Protein 1R8S (pdb70)

Secondary structure (DSSP, 8-state):
-EEEEE-STTSSHHHHHHHHHHH-SS-----SS--EEEEE-SS-EEEEEE----GGGHHHHHHHTTT-SEEEEEEETT-GGGHHHHHHHHHHHHT-GGGTT-EEEEEEE-TTSTT---HHHHHHHTTGGG-SS--EEEEE-BTTTTBTHHHHHHHHHHH-/-HHHHHHHHHHHH-HHHHHHHHHHTTSS-SSHHHHHHHHHH-TT--HHHHHHHHT--SHHHHHHHHHHHHT---TT--HHHHHHHHHHSSPPPSSHHHHHHHHHHHHHHHHHHSTTSSS-HHHHHHHHHHHHHHHHHHH-TT--SPPPHHHHHHHTTTTBTTB---HHHHHHHHHHHHHSPPP----

Foldseek 3Di:
DEEEEDEAPPLCPVLLLVVQQVVDPDHDDDDPDWRWDWRDDDPDIYIYTHDDDDDVCVVVCLVVQFQPAAYEYGGAQQCPVCLLVRLVVVVVVCPRPRCVNYAYEYEHEPPVDPRGHDPVRSCVSSVVVVDDRHHYDYFYYYSNVNPRSVVSVVVVVVVD/DVQLLVLQVLLQVPNVRSVVSCCVVVNFPLALLRVLVCLQVQVSHAQASSQVQCQDPDPSSLSNLLNNLVPDQQAPHALVRSVLVVCQSHPHDDDLSSLLSNLLSNLVSNCVRPPPPAPDSQLSSVVSSLLVVQLCQQPVVVRPDHDDLVRSQVVQALSRVGGHDDSVSSVVSNVVCNVPPRDRHDD

Radius of gyration: 21.04 Å; Cα contacts (8 Å, |Δi|>4): 598; chains: 2; bounding box: 40×55×68 Å

B-factor: mean 16.8, std 9.02, range [6.49, 67.98]

Sequence (347 aa):
MRILMVGLDAAGKTTILYKLKLGEIVTTIPTIGFNVETVEYKNISFTVWDVGGQDKIRPLWRHYFQNTQGLIFVVDSNDRERVNEAREELMRMLAEDELRDAVLLVFANKQDLPNAMNAAEITDKLGLHSLRHRNWYIQATCATSGDGLYEGLDWLSNQLNRKMAMGRKKFNMDPKKGIQFLVENELLQNTPEEIARFLYKGEGLNKTAIGDYLGEREELNLAVLHAFVDLHEFTDLNLVQALRQFLWSFRLPGKAQKIDRMMEAFAQRYCLCNPGVFQSTDTCYVLSYSVIMLNTDLHNPNVRDKMGLERFVAMNRGINEGGDLPEELLRNLYDSIRNEPFKIPED

InterPro domains:
  IPR005225 Small GTP-binding domain [TIGR00231] (16-141)
  IPR006689 Small GTPase superfamily, ARF/SAR type [PF00025] (6-176)
  IPR006689 Small GTPase superfamily, ARF/SAR type [PR00328] (19-42)
  IPR006689 Small GTPase superfamily, ARF/SAR type [PR00328] (47-71)
  IPR006689 Small GTPase superfamily, ARF/SAR type [PR00328] (74-99)
  IPR006689 Small GTPase superfamily, ARF/SAR type [PR00328] (119-140)
  IPR006689 Small GTPase superfamily, ARF/SAR type [SM00178] (1-177)
  IPR024156 Small GTPase superfamily, ARF type [PTHR11711] (1-176)
  IPR027417 P-loop containing nucleoside triphosphate hydrolase [G3DSA:3.40.50.300] (6-181)
  IPR027417 P-loop containing nucleoside triphosphate hydrolase [SSF52540] (14-180)
  IPR045872 ADP-ribosylation factor 1-5 [cd04150] (18-176)

Solvent-accessible surface area: 16450 Å² total; per-residue (Å²): 71,79,0,0,1,14,18,28,52,67,2,12,26,41,47,1,3,125,50,3,82,110,47,38,171,99,125,24,137,82,32,2,8,5,42,2,22,13,2,100,80,207,146,34,11,0,11,0,1,5,1,6,54,77,87,101,1,26,34,0,3,62,25,11,0,78,116,9,86,0,0,2,2,0,5,23,0,53,35,98,164,54,6,92,82,1,78,95,54,0,50,90,7,24,85,33,110,20,0,176,116,3,19,0,0,0,2,0,4,52,59,89,65,138,91,21,0,81,39,76,66,0,12,101,81,0,18,0,147,79,34,206,170,34,68,63,86,31,24,40,3,17,3,98,71,17,100,8,2,93,103,0,0,78,33,0,29,110,62,62,152,214,83,37,51,81,0,55,146,60,0,45,156,45,23,144,83,0,10,85,27,0,41,124,50,163,62,18,119,91,40,36,105,51,0,0,102,26,1,92,139,19,114,56,5,65,30,67,7,2,0,62,8,0,1,75,124,114,155,66,14,54,38,0,2,84,14,0,3,88,70,4,102,0,62,131,48,74,3,1,88,0,0,50,64,0,5,92,20,0,62,9,14,20,85,1,30,38,0,6,45,0,0,58,1,0,0,80,46,4,23,132,14,15,112,77,83,18,122,29,47,46,1,0,3,6,0,0,1,0,0,0,0,0,0,0,0,14,47,14,80,17,11,133,114,86,2,34,52,157,83,0,28,43,4,1,98,31,15,32,103,69,32,97,16,82,101,109,40,4,97,83,4,4,74,40,0,146,130,72,56,8,130,59,11,125,104

CATH classification: 3.40.50.300

Nearest PDB structures (foldseek):
  1o3y-assembly1_A  TM=8.761E-01  e=1.072E-28  Mus musculus
  9c59-assembly1_C  TM=8.748E-01  e=1.299E-28  Homo sapiens
  5a1u-assembly1_A  TM=8.713E-01  e=6.505E-27  Saccharomyces cerevisiae
  3vhx-assembly1_C  TM=8.738E-01  e=5.441E-25  Mus musculus
  1upt-assembly1_A  TM=8.611E-01  e=1.354E-22  Homo sapiens

GO terms:
  GO:0005794 Golgi apparatus (C, IDA)
  GO:0005829 cytosol (C, IDA)
  GO:0005886 plasma membrane (C, IDA)
  GO:0005515 protein binding (F, IPI)
  GO:0000139 Golgi membrane (C, EXP)

Organism: Bos taurus (NCBI:txid9913)

Structure (mmCIF, N/CA/C/O backbone):
data_1R8S
#
_entry.id   1R8S
#
_cell.length_a   104.018
_cell.length_b   104.018
_cell.length_c   69.277
_cell.angle_alpha   90.00
_cell.angle_beta   90.00
_cell.angle_gamma   120.00
#
_symmetry.space_group_name_H-M   'P 32 2 1'
#
loop_
_entity.id
_entity.type
_entity.pdbx_description
1 polymer 'ADP-ribosylation factor 1'
2 polymer Arno
3 non-polymer "GUANOSINE-5'-DIPHOSPHATE"
4 non-polymer BETA-MERCAPTOETHANOL
5 non-polymer 'FORMIC ACID'
6 non-polymer 'SULFATE ION'
7 non-polymer 'SULFITE ION'
8 water water
#
loop_
_atom_site.group_PDB
_atom_site.id
_atom_site.type_symbol
_atom_site.label_atom_id
_atom_site.label_alt_id
_atom_site.label_comp_id
_atom_site.label_asym_id
_atom_site.label_entity_id
_atom_site.label_seq_id
_atom_site.pdbx_PDB_ins_code
_atom_site.Cartn_x
_atom_site.Cartn_y
_atom_site.Cartn_z
_atom_site.occupancy
_atom_site.B_iso_or_equiv
_atom_site.auth_seq_id
_atom_site.auth_comp_id
_atom_site.auth_asym_id
_atom_site.auth_atom_id
_atom_site.pdbx_PDB_model_num
ATOM 1 N N . MET A 1 1 ? 20.562 24.661 -25.093 1.00 19.11 18 MET A N 1
ATOM 2 C CA . MET A 1 1 ? 21.911 24.232 -25.564 1.00 19.48 18 MET A CA 1
ATOM 3 C C . MET A 1 1 ? 22.885 24.526 -24.454 1.00 18.52 18 MET A C 1
ATOM 4 O O . MET A 1 1 ? 22.725 25.502 -23.736 1.00 16.98 18 MET A O 1
ATOM 9 N N . ARG A 1 2 ? 23.907 23.702 -24.320 1.00 17.57 19 ARG A N 1
ATOM 10 C CA . ARG A 1 2 ? 24.891 23.932 -23.260 1.00 17.03 19 ARG A CA 1
ATOM 11 C C . ARG A 1 2 ? 25.860 25.032 -23.686 1.00 15.59 19 ARG A C 1
ATOM 12 O O . ARG A 1 2 ? 26.278 25.121 -24.836 1.00 15.35 19 ARG A O 1
ATOM 20 N N . ILE A 1 3 ? 26.236 25.870 -22.725 1.00 13.31 20 ILE A N 1
ATOM 21 C CA . ILE A 1 3 ? 27.098 27.020 -22.975 1.00 12.57 20 ILE A CA 1
ATOM 22 C C . ILE A 1 3 ? 28.114 27.081 -21.833 1.00 11.35 20 ILE A C 1
ATOM 23 O O . ILE A 1 3 ? 27.752 27.117 -20.672 1.00 11.38 20 ILE A O 1
ATOM 28 N N . LEU A 1 4 ? 29.384 27.136 -22.170 1.00 10.53 21 LEU A N 1
ATOM 29 C CA . LEU A 1 4 ? 30.441 27.285 -21.187 1.00 10.43 21 LEU A CA 1
ATOM 30 C C . LEU A 1 4 ? 30.637 28.779 -20.903 1.00 10.23 21 LEU A C 1
ATOM 31 O O . LEU A 1 4 ? 30.713 29.583 -21.828 1.00 9.77 21 LEU A O 1
ATOM 36 N N . MET A 1 5 ? 30.743 29.128 -19.618 1.00 9.27 22 MET A N 1
ATOM 37 C CA . MET A 1 5 ? 31.080 30.478 -19.193 1.00 9.19 22 MET A CA 1
ATOM 38 C C . MET A 1 5 ? 32.402 30.426 -18.452 1.00 8.94 22 MET A C 1
ATOM 39 O O . MET A 1 5 ? 32.564 29.659 -17.500 1.00 9.90 22 MET A O 1
ATOM 44 N N . VAL A 1 6 ? 33.343 31.233 -18.911 1.00 8.65 23 VAL A N 1
ATOM 45 C CA . VAL A 1 6 ? 34.675 31.341 -18.340 1.00 9.48 23 VAL A CA 1
ATOM 46 C C . VAL A 1 6 ? 35.070 32.791 -18.113 1.00 9.37 23 VAL A C 1
ATOM 47 O O . VAL A 1 6 ? 34.366 33.724 -18.512 1.00 9.78 23 VAL A O 1
ATOM 51 N N . GLY A 1 7 ? 36.176 32.978 -17.434 1.00 10.05 24 GLY A N 1
ATOM 52 C CA . GLY A 1 7 ? 36.713 34.282 -17.113 1.00 9.49 24 GLY A CA 1
ATOM 53 C C . GLY A 1 7 ? 37.623 34.120 -15.925 1.00 9.84 24 GLY A C 1
ATOM 54 O O . GLY A 1 7 ? 37.541 33.125 -15.180 1.00 11.04 24 GLY A O 1
ATOM 55 N N . LEU A 1 8 ? 38.499 35.091 -15.714 1.00 8.54 25 LEU A N 1
ATOM 56 C CA . LEU A 1 8 ? 39.380 35.054 -14.542 1.00 8.55 25 LEU A CA 1
ATOM 57 C C . LEU A 1 8 ? 38.579 34.970 -13.242 1.00 8.65 25 LEU A C 1
ATOM 58 O O . LEU A 1 8 ? 37.385 35.385 -13.155 1.00 9.18 25 LEU A O 1
ATOM 63 N N . ASP A 1 9 ? 39.190 34.460 -12.190 1.00 9.31 26 ASP A N 1
ATOM 64 C CA . ASP A 1 9 ? 38.561 34.505 -10.898 1.00 10.21 26 ASP A CA 1
ATOM 65 C C . ASP A 1 9 ? 38.165 35.958 -10.556 1.00 9.86 26 ASP A C 1
ATOM 66 O O . ASP A 1 9 ? 38.861 36.907 -10.903 1.00 10.26 26 ASP A O 1
ATOM 71 N N . ALA A 1 10 ? 37.029 36.091 -9.898 1.00 9.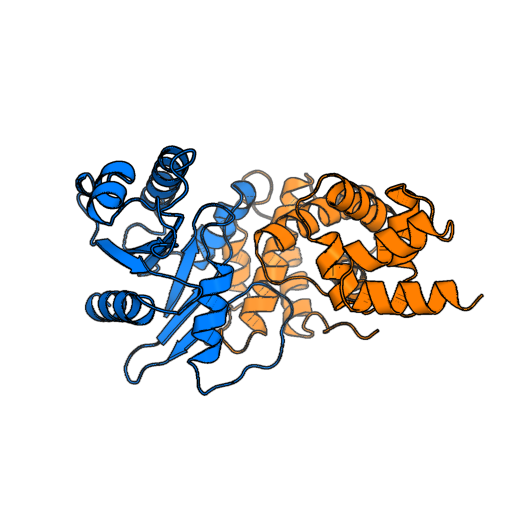71 27 ALA A N 1
ATOM 72 C CA . ALA A 1 10 ? 36.483 37.365 -9.417 1.00 9.87 27 ALA A CA 1
ATOM 73 C C . ALA A 1 10 ? 35.867 38.217 -10.529 1.00 9.32 27 ALA A C 1
ATOM 74 O O . ALA A 1 10 ? 35.469 39.338 -10.265 1.00 9.47 27 ALA A O 1
ATOM 76 N N . ALA A 1 11 ? 35.745 37.694 -11.742 1.00 8.27 28 ALA A N 1
ATOM 77 C CA . ALA A 1 11 ? 35.136 38.447 -12.844 1.00 7.92 28 ALA A CA 1
ATOM 78 C C . ALA A 1 11 ? 33.653 38.702 -12.647 1.00 8.14 28 ALA A C 1
ATOM 79 O O . ALA A 1 11 ? 33.149 39.732 -13.119 1.00 7.60 28 ALA A O 1
ATOM 81 N N . GLY A 1 12 ? 32.957 37.785 -11.987 1.00 7.70 29 GLY A N 1
ATOM 82 C CA . GLY A 1 12 ? 31.534 37.880 -11.708 1.00 8.01 29 GLY A CA 1
ATOM 83 C C . GLY A 1 12 ? 30.693 36.713 -12.172 1.00 8.35 29 GLY A C 1
ATOM 84 O O . GLY A 1 12 ? 29.476 36.832 -12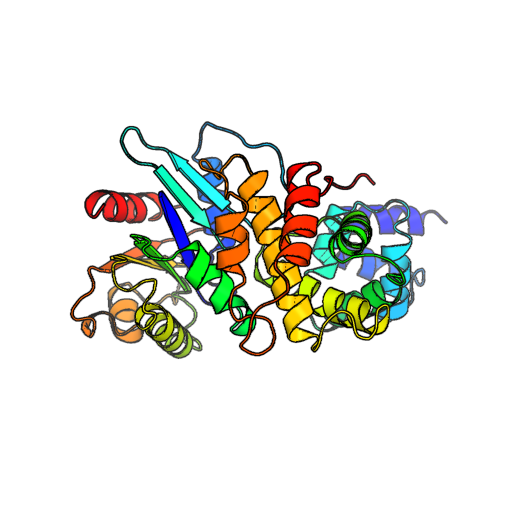.242 1.00 8.18 29 GLY A O 1
ATOM 85 N N . LYS A 1 13 ? 31.305 35.572 -12.472 1.00 7.43 30 LYS A N 1
ATOM 86 C CA . LYS A 1 13 ? 30.577 34.443 -13.043 1.00 7.86 30 LYS A CA 1
ATOM 87 C C . LYS A 1 13 ? 29.510 33.907 -12.107 1.00 7.96 30 LYS A C 1
ATOM 88 O O . LYS A 1 13 ? 28.372 33.666 -12.519 1.00 8.18 30 LYS A O 1
ATOM 94 N N . THR A 1 14 ? 29.844 33.718 -10.839 1.00 8.53 31 THR A N 1
ATOM 95 C CA . THR A 1 14 ? 28.881 33.207 -9.866 1.00 8.34 31 THR A CA 1
ATOM 96 C C . THR A 1 14 ? 27.707 34.150 -9.709 1.00 7.94 31 THR A C 1
ATOM 97 O O . THR A 1 14 ? 26.562 33.731 -9.622 1.00 8.95 31 THR A O 1
ATOM 101 N N . THR A 1 15 ? 28.007 35.435 -9.652 1.00 8.45 32 THR A N 1
ATOM 102 C CA . THR A 1 15 ? 27.004 36.458 -9.461 1.00 8.18 32 THR A CA 1
ATOM 103 C C . THR A 1 15 ? 26.052 36.462 -10.641 1.00 8.47 32 THR A C 1
ATOM 104 O O . THR A 1 15 ? 24.840 36.562 -10.457 1.00 8.65 32 THR A O 1
ATOM 108 N N . ILE A 1 16 ? 26.575 36.330 -11.848 1.00 7.82 33 ILE A N 1
ATOM 109 C CA . ILE A 1 16 ? 25.735 36.239 -13.025 1.00 8.13 33 ILE A CA 1
ATOM 110 C C . ILE A 1 16 ? 24.802 35.036 -12.943 1.00 7.94 33 ILE A C 1
ATOM 111 O O . ILE A 1 16 ? 23.592 35.154 -13.184 1.00 7.98 33 ILE A O 1
ATOM 116 N N . LEU A 1 17 ? 25.353 33.870 -12.621 1.00 8.04 34 LEU A N 1
ATOM 117 C CA . LEU A 1 17 ? 24.527 32.671 -12.532 1.00 8.77 34 LEU A CA 1
ATOM 118 C C . LEU A 1 17 ? 23.431 32.798 -11.492 1.00 9.69 34 LEU A C 1
ATOM 119 O O . LEU A 1 17 ? 22.318 32.344 -11.711 1.00 10.03 34 LEU A O 1
ATOM 124 N N . TYR A 1 18 ? 23.705 33.447 -10.375 1.00 9.41 35 TYR A N 1
ATOM 125 C CA . TYR A 1 18 ? 22.690 33.591 -9.344 1.00 10.64 35 TYR A CA 1
ATOM 126 C C . TYR A 1 18 ? 21.575 34.496 -9.821 1.00 10.60 35 TYR A C 1
ATOM 127 O O . TYR A 1 18 ? 20.397 34.263 -9.553 1.00 10.65 35 TYR A O 1
ATOM 136 N N . LYS A 1 19 ? 21.918 35.563 -10.544 1.00 9.61 36 LYS A N 1
ATOM 137 C CA . LYS A 1 19 ? 20.878 36.428 -11.095 1.00 10.17 36 LYS A CA 1
ATOM 138 C C . LYS A 1 19 ? 20.004 35.683 -12.080 1.00 10.73 36 LYS A C 1
ATOM 139 O O . LYS A 1 19 ? 18.759 35.858 -12.117 1.00 10.58 36 LYS A O 1
ATOM 145 N N . LEU A 1 20 ? 20.627 34.880 -12.928 1.00 9.74 37 LEU A N 1
ATOM 146 C CA . LEU A 1 20 ? 19.871 34.106 -13.899 1.00 10.35 37 LEU A CA 1
ATOM 147 C C . LEU A 1 20 ? 18.930 33.130 -13.202 1.00 10.29 37 LEU A C 1
ATOM 148 O O . LEU A 1 20 ? 17.796 32.918 -13.657 1.00 12.04 37 LEU A O 1
ATOM 153 N N . LYS A 1 21 ? 19.376 32.550 -12.093 1.00 9.77 38 LYS A N 1
ATOM 154 C CA . LYS A 1 21 ? 18.517 31.676 -11.312 1.00 10.13 38 LYS A CA 1
ATOM 155 C C . LYS A 1 21 ? 17.252 32.406 -10.883 1.00 10.80 38 LYS A C 1
ATOM 156 O O . LYS A 1 21 ? 16.161 31.838 -10.948 1.00 11.42 38 LYS A O 1
ATOM 162 N N . LEU A 1 22 ? 17.393 33.642 -10.438 1.00 9.55 39 LEU A N 1
ATOM 163 C CA . LEU A 1 22 ? 16.245 34.398 -9.953 1.00 10.12 39 LEU A CA 1
ATOM 164 C C . LEU A 1 22 ? 15.254 34.712 -11.034 1.00 9.82 39 LEU A C 1
ATOM 165 O O . LEU A 1 22 ? 14.063 34.851 -10.738 1.00 10.47 39 LEU A O 1
ATOM 170 N N . GLY A 1 23 ? 15.713 34.883 -12.273 1.00 9.91 40 GLY A N 1
ATOM 171 C CA . GLY A 1 23 ? 14.809 35.243 -13.356 1.00 9.08 40 GLY A CA 1
ATOM 172 C C . GLY A 1 23 ? 13.906 34.119 -13.813 1.00 10.31 40 GLY A C 1
ATOM 173 O O . GLY A 1 23 ? 12.886 34.377 -14.456 1.00 10.52 40 GLY A O 1
ATOM 174 N N . GLU A 1 24 ? 14.265 32.877 -13.493 1.00 11.76 41 GLU A N 1
ATOM 175 C CA . GLU A 1 24 ? 13.487 31.716 -13.928 1.00 13.76 41 GLU A CA 1
ATOM 176 C C . GLU A 1 24 ? 12.287 31.456 -13.041 1.00 16.76 41 GLU A C 1
ATOM 177 O O . GLU A 1 24 ? 12.312 31.719 -11.835 1.00 17.02 41 GLU A O 1
ATOM 183 N N . ILE A 1 25 ? 11.236 30.912 -13.651 1.00 19.19 42 ILE A N 1
ATOM 184 C CA . ILE A 1 25 ? 10.042 30.520 -12.903 1.00 22.27 42 ILE A CA 1
ATOM 185 C C . ILE A 1 25 ? 10.156 29.096 -12.380 1.00 24.41 42 ILE A C 1
ATOM 186 O O . ILE A 1 25 ? 9.506 28.747 -11.405 1.00 25.67 42 ILE A O 1
ATOM 191 N N . VAL A 1 26 ? 10.984 28.282 -13.037 1.00 27.20 43 VAL A N 1
ATOM 192 C CA . VAL A 1 26 ? 11.254 26.921 -12.599 1.00 29.10 43 VAL A CA 1
ATOM 193 C C . VAL A 1 26 ? 12.306 26.990 -11.497 1.00 30.62 43 VAL A C 1
ATOM 194 O O . VAL A 1 26 ? 13.447 27.392 -11.744 1.00 31.09 43 VAL A O 1
ATOM 198 N N . THR A 1 27 ? 11.904 26.633 -10.283 1.00 32.12 44 THR A N 1
ATOM 199 C CA . THR A 1 27 ? 12.826 26.532 -9.160 1.00 33.61 44 THR A CA 1
ATOM 200 C C . THR A 1 27 ? 13.396 25.115 -9.127 1.00 33.83 44 THR A C 1
ATOM 201 O O . THR A 1 27 ? 12.723 24.148 -9.511 1.00 34.52 44 THR A O 1
ATOM 205 N N . THR A 1 28 ? 14.638 25.003 -8.669 1.00 33.66 45 THR A N 1
ATOM 206 C CA . THR A 1 28 ? 15.376 23.751 -8.747 1.00 33.45 45 THR A CA 1
ATOM 207 C C . THR A 1 28 ? 15.816 23.278 -7.358 1.00 33.20 45 THR A C 1
ATOM 208 O O . THR A 1 28 ? 16.282 24.074 -6.535 1.00 33.15 45 THR A O 1
ATOM 212 N N . ILE A 1 29 ? 15.647 21.978 -7.111 1.00 32.34 46 ILE A N 1
ATOM 213 C CA . ILE A 1 29 ? 16.054 21.345 -5.854 1.00 31.90 46 ILE A CA 1
ATOM 214 C C . ILE A 1 29 ? 17.584 21.300 -5.849 1.00 30.60 46 ILE A C 1
ATOM 215 O O . ILE A 1 29 ? 18.173 21.066 -6.890 1.00 30.71 46 ILE A O 1
ATOM 220 N N . PRO A 1 30 ? 18.224 21.540 -4.705 1.00 29.49 47 PRO A N 1
ATOM 221 C CA . PRO A 1 30 ? 19.694 21.498 -4.627 1.00 27.82 47 PRO A CA 1
ATOM 222 C C . PRO A 1 30 ? 20.327 20.163 -5.058 1.00 25.68 47 PRO A C 1
ATOM 223 O O . PRO A 1 30 ? 19.794 19.081 -4.802 1.00 25.82 47 PRO A O 1
ATOM 227 N N . THR A 1 31 ? 21.475 20.293 -5.720 1.00 21.41 48 THR A N 1
ATOM 228 C CA . THR A 1 31 ? 22.284 19.195 -6.245 1.00 20.10 48 THR A CA 1
ATOM 229 C C . THR A 1 31 ? 23.711 19.460 -5.783 1.00 16.95 48 THR A C 1
ATOM 230 O O . THR A 1 31 ? 24.118 20.616 -5.680 1.00 17.90 48 THR A O 1
ATOM 234 N N . ILE A 1 32 ? 24.497 18.414 -5.544 1.00 13.03 49 ILE A N 1
ATOM 235 C CA . ILE A 1 32 ? 25.932 18.588 -5.346 1.00 11.25 49 ILE A CA 1
ATOM 236 C C . ILE A 1 32 ? 26.593 18.734 -6.691 1.00 10.60 49 ILE A C 1
ATOM 237 O O . ILE A 1 32 ? 26.376 17.930 -7.592 1.00 11.18 49 ILE A O 1
ATOM 242 N N . GLY A 1 33 ? 27.426 19.748 -6.828 1.00 8.27 50 GLY A N 1
ATOM 243 C CA . GLY A 1 33 ? 28.188 19.939 -8.033 1.00 8.56 50 GLY A CA 1
ATOM 244 C C . GLY A 1 33 ? 28.360 21.382 -8.439 1.00 8.67 50 GLY A C 1
ATOM 245 O O . GLY A 1 33 ? 28.255 22.287 -7.627 1.00 9.24 50 GLY A O 1
ATOM 246 N N . PHE A 1 34 ? 28.656 21.565 -9.702 1.00 8.65 51 PHE A N 1
ATOM 247 C CA . PHE A 1 34 ? 28.924 22.894 -10.253 1.00 9.02 51 PHE A CA 1
ATOM 248 C C . PHE A 1 34 ? 27.677 23.739 -10.361 1.00 10.06 51 PHE A C 1
ATOM 249 O O . PHE A 1 34 ? 26.554 23.252 -10.460 1.00 11.19 51 PHE A O 1
ATOM 257 N N . ASN A 1 35 ? 27.908 25.044 -10.347 1.00 9.88 52 ASN A N 1
ATOM 258 C CA . ASN A 1 35 ? 26.849 26.013 -10.628 1.00 10.00 52 ASN A CA 1
ATOM 259 C C . ASN A 1 35 ? 26.506 26.003 -12.114 1.00 10.20 52 ASN A C 1
ATOM 260 O O . ASN A 1 35 ? 27.373 26.230 -12.959 1.00 11.37 52 ASN A O 1
ATOM 265 N N . VAL A 1 36 ? 25.252 25.686 -12.401 1.00 9.94 53 VAL A N 1
ATOM 266 C CA . VAL A 1 36 ? 24.722 25.589 -13.747 1.00 9.58 53 VAL A CA 1
ATOM 267 C C . VAL A 1 36 ? 23.314 26.124 -13.702 1.00 9.75 53 VAL A C 1
ATOM 268 O O . VAL A 1 36 ? 22.549 25.792 -12.818 1.00 10.84 53 VAL A O 1
ATOM 275 N N . GLU A 1 37 ? 22.984 26.974 -14.661 1.00 9.64 54 GLU A N 1
ATOM 276 C CA . GLU A 1 37 ? 21.658 27.570 -14.717 1.00 10.45 54 GLU A CA 1
ATOM 277 C C . GLU A 1 37 ? 21.111 27.518 -16.118 1.00 10.07 54 GLU A C 1
ATOM 278 O O . GLU A 1 37 ? 21.792 27.858 -17.080 1.00 10.75 54 GLU A O 1
ATOM 284 N N . THR A 1 38 ? 19.871 27.084 -16.253 1.00 10.90 55 THR A N 1
ATOM 285 C CA . THR A 1 38 ? 19.205 27.091 -17.528 1.00 11.17 55 THR A CA 1
ATOM 286 C C . THR A 1 38 ? 18.271 28.292 -17.599 1.00 11.60 55 THR A C 1
ATOM 287 O O . THR A 1 38 ? 17.511 28.536 -16.671 1.00 13.87 55 THR A O 1
ATOM 291 N N . VAL A 1 39 ? 18.405 29.051 -18.678 1.00 11.16 56 VAL A N 1
ATOM 292 C CA . VAL A 1 39 ? 17.523 30.176 -18.976 1.00 10.91 56 VAL A CA 1
ATOM 293 C C . VAL A 1 39 ? 16.605 29.714 -20.094 1.00 11.81 56 VAL A C 1
ATOM 294 O O . VAL A 1 39 ? 17.071 29.420 -21.192 1.00 11.75 56 VAL A O 1
ATOM 298 N N . GLU A 1 40 ? 15.307 29.638 -19.824 1.00 11.67 57 GLU A N 1
ATOM 299 C CA . GLU A 1 40 ? 14.357 29.066 -20.771 1.00 13.57 57 GLU A CA 1
ATOM 300 C C . GLU A 1 40 ? 13.513 30.143 -21.423 1.00 13.59 57 GLU A C 1
ATOM 301 O O . GLU A 1 40 ? 12.811 30.886 -20.724 1.00 14.65 57 GLU A O 1
ATOM 307 N N . TYR A 1 41 ? 13.593 30.212 -22.752 1.00 14.22 58 TYR A N 1
ATOM 308 C CA . TYR A 1 41 ? 12.683 31.035 -23.556 1.00 15.29 58 TYR A CA 1
ATOM 309 C C . TYR A 1 41 ? 11.781 30.122 -24.393 1.00 17.65 58 TYR A C 1
ATOM 310 O O . TYR A 1 41 ? 11.954 28.918 -24.401 1.00 18.04 58 TYR A O 1
ATOM 319 N N . LYS A 1 42 ? 10.830 30.702 -25.117 1.00 20.18 59 LYS A N 1
ATOM 320 C CA . LYS A 1 42 ? 9.885 29.888 -25.883 1.00 22.16 59 LYS A CA 1
ATOM 321 C C . LYS A 1 42 ? 10.570 29.002 -26.928 1.00 22.63 59 LYS A C 1
ATOM 322 O O . LYS A 1 42 ? 10.222 27.834 -27.074 1.00 24.32 59 LYS A O 1
ATOM 328 N N . ASN A 1 43 ? 11.530 29.556 -27.653 1.00 23.68 60 ASN A N 1
ATOM 329 C CA . ASN A 1 43 ? 12.119 28.872 -28.807 1.00 24.37 60 ASN A CA 1
ATOM 330 C C . ASN A 1 43 ? 13.592 28.470 -28.630 1.00 23.70 60 ASN A C 1
ATOM 331 O O . ASN A 1 43 ? 14.204 27.907 -29.538 1.00 24.36 60 ASN A O 1
ATOM 336 N N . ILE A 1 44 ? 14.160 28.753 -27.461 1.00 22.15 61 ILE A N 1
ATOM 337 C CA . ILE A 1 44 ? 15.554 28.435 -27.193 1.00 20.84 61 ILE A CA 1
ATOM 338 C C . ILE A 1 44 ? 15.770 28.388 -25.682 1.00 18.94 61 ILE A C 1
ATOM 339 O O . ILE A 1 44 ? 15.060 29.045 -24.920 1.00 17.73 61 ILE A O 1
ATOM 344 N N . SER A 1 45 ? 16.739 27.587 -25.256 1.00 17.66 62 SER A N 1
ATOM 345 C CA . SER A 1 45 ? 17.170 27.550 -23.857 1.00 17.37 62 SER A CA 1
ATOM 346 C C . SER A 1 45 ? 18.686 27.557 -23.827 1.00 16.33 62 SER A C 1
ATOM 347 O O . SER A 1 45 ? 19.3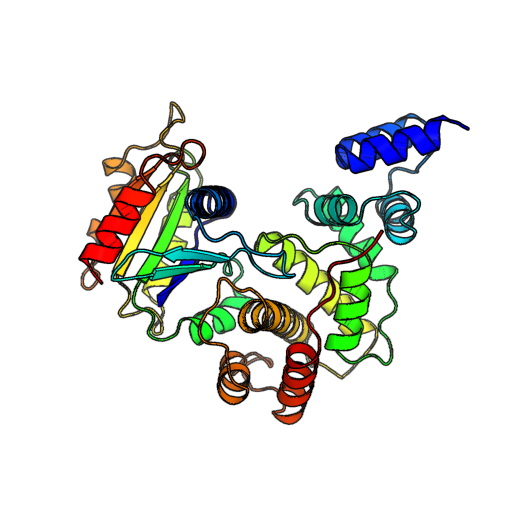27 27.044 -24.755 1.00 17.18 62 SER A O 1
ATOM 350 N N . PHE A 1 46 ? 19.266 28.158 -22.792 1.00 13.94 63 PHE A N 1
ATOM 351 C CA . PHE A 1 46 ? 20.724 28.163 -22.583 1.00 13.79 63 PHE A CA 1
ATOM 352 C C . PHE A 1 46 ? 20.982 27.506 -21.246 1.00 13.32 63 PHE A C 1
ATOM 353 O O . PHE A 1 46 ? 20.441 27.947 -20.246 1.00 14.97 63 PHE A O 1
ATOM 361 N N . THR A 1 47 ? 21.843 26.494 -21.209 1.00 11.49 64 THR A N 1
ATOM 362 C CA . THR A 1 47 ? 22.299 25.902 -19.948 1.00 11.10 64 THR A CA 1
ATOM 363 C C . THR A 1 47 ? 23.746 26.312 -19.730 1.00 10.98 64 THR A C 1
ATOM 364 O O . THR A 1 47 ? 24.634 25.799 -20.389 1.00 11.14 64 THR A O 1
ATOM 368 N N . VAL A 1 48 ? 23.952 27.285 -18.855 1.00 10.01 65 VAL A N 1
ATOM 369 C CA . VAL A 1 48 ? 25.230 27.937 -18.680 1.00 10.35 65 VAL A CA 1
ATOM 370 C C . VAL A 1 48 ? 25.978 27.333 -17.499 1.00 10.14 65 VAL A C 1
ATOM 371 O O . VAL A 1 48 ? 25.455 27.311 -16.389 1.00 9.69 65 VAL A O 1
ATOM 375 N N . TRP A 1 49 ? 27.196 26.863 -17.738 1.00 10.13 66 TRP A N 1
ATOM 376 C CA . TRP A 1 49 ? 28.032 26.235 -16.722 1.00 10.61 66 TRP A CA 1
ATOM 377 C C . TRP A 1 49 ? 29.214 27.105 -16.325 1.00 10.85 66 TRP A C 1
ATOM 378 O O . TRP A 1 49 ? 29.915 27.597 -17.206 1.00 11.39 66 TRP A O 1
ATOM 389 N N . ASP A 1 50 ? 29.500 27.202 -15.030 1.00 11.12 67 ASP A N 1
ATOM 390 C CA . ASP A 1 50 ? 30.816 27.647 -14.520 1.00 11.29 67 ASP A CA 1
ATOM 391 C C . ASP A 1 50 ? 31.663 26.414 -14.149 1.00 10.98 67 ASP A C 1
ATOM 392 O O . ASP A 1 50 ? 31.518 25.854 -13.068 1.00 11.88 67 ASP A O 1
ATOM 397 N N . VAL A 1 51 ? 32.495 25.953 -15.075 1.00 10.94 68 VAL A N 1
ATOM 398 C CA . VAL A 1 51 ? 33.217 24.690 -14.858 1.00 11.29 68 VAL A CA 1
ATOM 399 C C . VAL A 1 51 ? 34.660 24.719 -15.344 1.00 11.60 68 VAL A C 1
ATOM 400 O O . VAL A 1 51 ? 35.361 23.704 -15.271 1.00 12.25 68 VAL A O 1
ATOM 404 N N . GLY A 1 52 ? 35.146 25.867 -15.803 1.00 11.60 69 GLY A N 1
ATOM 405 C CA . GLY A 1 52 ? 36.560 26.012 -16.148 1.00 11.61 69 GLY A CA 1
ATOM 406 C C . GLY A 1 52 ? 37.345 26.656 -15.032 1.00 11.97 69 GLY A C 1
ATOM 407 O O . GLY A 1 52 ? 36.797 26.989 -13.970 1.00 12.31 69 GLY A O 1
ATOM 408 N N . GLY A 1 53 ? 38.644 26.821 -15.278 1.00 12.94 70 GLY A N 1
ATOM 409 C CA . GLY A 1 53 ? 39.511 27.645 -14.452 1.00 13.40 70 GLY A CA 1
ATOM 410 C C . GLY A 1 53 ? 40.939 27.175 -14.269 1.00 13.69 70 GLY A C 1
ATOM 411 O O . GLY A 1 53 ? 41.803 28.001 -13.960 1.00 16.62 70 GLY A O 1
ATOM 412 N N . GLN A 1 54 ? 41.199 25.881 -14.412 1.00 12.87 71 GLN A N 1
ATOM 413 C CA . GLN A 1 54 ? 42.550 25.350 -14.250 1.00 13.01 71 GLN A CA 1
ATOM 414 C C . GLN A 1 54 ? 42.933 24.514 -15.452 1.00 12.81 71 GLN A C 1
ATOM 415 O O . GLN A 1 54 ? 42.113 23.824 -16.059 1.00 13.61 71 GLN A O 1
ATOM 421 N N . ASP A 1 55 ? 44.195 24.597 -15.833 1.00 12.99 72 ASP A N 1
ATOM 422 C CA . ASP A 1 55 ? 44.641 23.968 -17.058 1.00 13.28 72 ASP A CA 1
ATOM 423 C C . ASP A 1 55 ? 44.442 22.449 -17.100 1.00 12.05 72 ASP A C 1
ATOM 424 O O . ASP A 1 55 ? 44.074 21.898 -18.121 1.00 11.47 72 ASP A O 1
ATOM 429 N N . LYS A 1 56 ?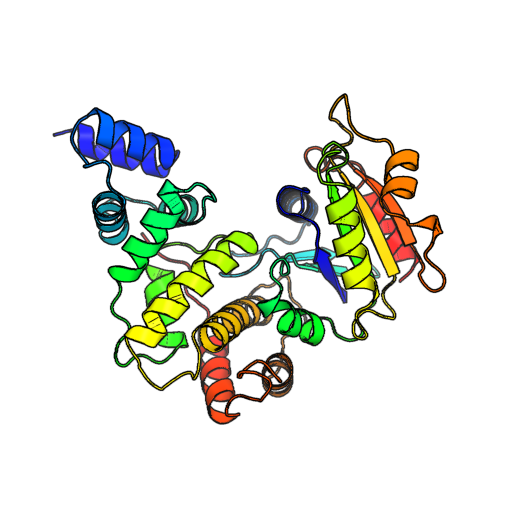 44.660 21.777 -15.979 1.00 11.25 73 LYS A N 1
ATOM 430 C CA . LYS A 1 56 ? 44.608 20.325 -15.986 1.00 11.32 73 LYS A CA 1
ATOM 431 C C . LYS A 1 56 ? 43.195 19.771 -16.258 1.00 10.17 73 LYS A C 1
ATOM 432 O O . LYS A 1 56 ? 43.068 18.626 -16.706 1.00 9.40 73 LYS A O 1
ATOM 438 N N . ILE A 1 57 ? 42.153 20.549 -15.977 1.00 10.21 74 ILE A N 1
ATOM 439 C CA . ILE A 1 57 ? 40.793 20.100 -16.271 1.00 10.05 74 ILE A CA 1
ATOM 440 C C . ILE A 1 57 ? 40.222 20.590 -17.591 1.00 10.38 74 ILE A C 1
ATOM 441 O O . ILE A 1 57 ? 39.103 20.238 -17.954 1.00 10.26 74 ILE A O 1
ATOM 446 N N . ARG A 1 58 ? 41.022 21.341 -18.357 1.00 10.11 75 ARG A N 1
ATOM 447 C CA . ARG A 1 58 ? 40.595 21.782 -19.687 1.00 11.19 75 ARG A CA 1
ATOM 448 C C . ARG A 1 58 ? 40.139 20.625 -20.582 1.00 10.51 75 ARG A C 1
ATOM 449 O O . ARG A 1 58 ? 39.155 20.770 -21.294 1.00 10.28 75 ARG A O 1
ATOM 457 N N . PRO A 1 59 ? 40.816 19.479 -20.597 1.00 9.59 76 PRO A N 1
ATOM 458 C CA . PRO A 1 59 ? 40.300 18.387 -21.433 1.00 10.19 76 PRO A CA 1
ATOM 459 C C . PRO A 1 59 ? 38.850 17.968 -21.137 1.00 10.35 76 PRO A C 1
ATOM 460 O O . PRO A 1 59 ? 38.099 17.576 -22.040 1.00 10.55 76 PRO A O 1
ATOM 464 N N . LEU A 1 60 ? 38.436 18.059 -19.874 1.00 9.82 77 LEU A N 1
ATOM 465 C CA . LEU A 1 60 ? 37.090 17.653 -19.510 1.00 9.99 77 LEU A CA 1
ATOM 466 C C . LEU A 1 60 ? 36.062 18.590 -20.133 1.00 10.46 77 LEU A C 1
ATOM 467 O O . LEU A 1 60 ? 35.094 18.106 -20.709 1.00 10.71 77 LEU A O 1
ATOM 472 N N . TRP A 1 61 ? 36.257 19.906 -20.018 1.00 10.69 78 TRP A N 1
ATOM 473 C CA . TRP A 1 61 ? 35.300 20.812 -20.643 1.00 10.70 78 TRP A CA 1
ATOM 474 C C . TRP A 1 61 ? 35.474 20.877 -22.159 1.00 10.95 78 TRP A C 1
ATOM 475 O O . TRP A 1 61 ? 34.501 21.105 -22.856 1.00 11.13 78 TRP A O 1
ATOM 486 N N . ARG A 1 62 ? 36.674 20.640 -22.686 1.00 11.25 79 ARG A N 1
ATOM 487 C CA . ARG A 1 62 ? 36.838 20.585 -24.148 1.00 11.96 79 ARG A CA 1
ATOM 488 C C . ARG A 1 62 ? 35.952 19.475 -24.679 1.00 12.74 79 ARG A C 1
ATOM 489 O O . ARG A 1 62 ? 35.271 19.629 -25.682 1.00 13.72 79 ARG A O 1
ATOM 497 N N . HIS A 1 63 ? 35.944 18.344 -23.993 1.00 12.36 80 HIS A N 1
ATOM 498 C CA . HIS A 1 63 ? 35.170 17.202 -24.430 1.00 13.38 80 HIS A CA 1
ATOM 499 C C . HIS A 1 63 ? 33.686 17.385 -24.166 1.00 13.99 80 HIS A C 1
ATOM 500 O O . HIS A 1 63 ? 32.857 17.089 -25.005 1.00 14.93 80 HIS A O 1
ATOM 507 N N . TYR A 1 64 ? 33.329 17.919 -22.990 1.00 13.09 81 TYR A N 1
ATOM 508 C CA . TYR A 1 64 ? 31.933 18.052 -22.661 1.00 12.76 81 TYR A CA 1
ATOM 509 C C . TYR A 1 64 ? 31.248 19.078 -23.559 1.00 12.32 81 TYR A C 1
ATOM 510 O O . TYR A 1 64 ? 30.095 18.912 -23.945 1.00 13.68 81 TYR A O 1
ATOM 519 N N . PHE A 1 65 ? 31.977 20.135 -23.887 1.00 12.53 82 PHE A N 1
ATOM 520 C CA . PHE A 1 65 ? 31.473 21.219 -24.749 1.00 12.98 82 PHE A CA 1
ATOM 521 C C . PHE A 1 65 ? 31.943 21.132 -26.192 1.00 14.52 82 PHE A C 1
ATOM 522 O O . PHE A 1 65 ? 31.940 22.129 -26.898 1.00 14.76 82 PHE A O 1
ATOM 530 N N . GLN A 1 66 ? 32.320 19.937 -26.633 1.00 15.63 83 GLN A N 1
ATOM 531 C CA . GLN A 1 66 ? 32.797 19.777 -28.002 1.00 17.46 83 GLN A CA 1
ATOM 532 C C . GLN A 1 66 ? 31.686 20.176 -28.969 1.00 17.86 83 GLN A C 1
ATOM 533 O O . GLN A 1 66 ? 30.511 19.842 -28.771 1.00 17.72 83 GLN A O 1
ATOM 539 N N . ASN A 1 67 ? 32.063 20.929 -29.995 1.00 19.44 84 ASN A N 1
ATOM 540 C CA . ASN A 1 67 ? 31.117 21.390 -31.019 1.00 20.51 84 ASN A CA 1
ATOM 541 C C . ASN A 1 67 ? 29.980 22.263 -30.479 1.00 20.85 84 ASN A C 1
ATOM 542 O O . ASN A 1 67 ? 28.917 22.365 -31.082 1.00 21.41 84 ASN A O 1
ATOM 547 N N . THR A 1 68 ? 30.210 22.904 -29.339 1.00 20.32 85 THR A N 1
ATOM 548 C CA . THR A 1 68 ? 29.207 23.789 -28.777 1.00 20.61 85 THR A CA 1
ATOM 549 C C . THR A 1 68 ? 29.156 25.082 -29.596 1.00 19.95 85 THR A C 1
ATOM 550 O O . THR A 1 68 ? 30.097 25.431 -30.325 1.00 19.91 85 THR A O 1
ATOM 557 N N . GLN A 1 69 ? 28.023 25.748 -29.503 1.00 19.38 86 GLN A N 1
ATOM 558 C CA . GLN A 1 69 ? 27.679 26.819 -30.413 1.00 19.38 86 GLN A CA 1
ATOM 559 C C . GLN A 1 69 ? 27.944 28.219 -29.877 1.00 18.02 86 GLN A C 1
ATOM 560 O O . GLN A 1 69 ? 27.878 29.171 -30.630 1.00 16.79 86 GLN A O 1
ATOM 566 N N . GLY A 1 70 ? 28.195 28.349 -28.576 1.00 17.08 87 GLY A N 1
ATOM 567 C CA . GLY A 1 70 ? 28.444 29.649 -27.970 1.00 15.60 87 GLY A CA 1
ATOM 568 C C . GLY A 1 70 ? 29.354 29.549 -26.756 1.00 14.68 87 GLY A C 1
ATOM 569 O O . GLY A 1 70 ? 29.361 28.536 -26.068 1.00 17.33 87 GLY A O 1
ATOM 570 N N . LEU A 1 71 ? 30.090 30.623 -26.493 1.00 12.39 88 LEU A N 1
ATOM 571 C CA . LEU A 1 71 ? 31.004 30.740 -25.357 1.00 11.17 88 LEU A CA 1
ATOM 572 C C . LEU A 1 71 ? 30.779 32.101 -24.713 1.00 9.95 88 LEU A C 1
ATOM 573 O O . LEU A 1 71 ? 30.686 33.103 -25.422 1.00 9.02 88 LEU A O 1
ATOM 578 N N . ILE A 1 72 ? 30.721 32.148 -23.385 1.00 8.10 89 ILE A N 1
ATOM 579 C CA . ILE A 1 72 ? 30.591 33.393 -22.663 1.00 8.65 89 ILE A CA 1
ATOM 580 C C . ILE A 1 72 ? 31.866 33.647 -21.913 1.00 8.88 89 ILE A C 1
ATOM 581 O O . ILE A 1 72 ? 32.321 32.762 -21.181 1.00 10.57 89 ILE A O 1
ATOM 586 N N . PHE A 1 73 ? 32.467 34.808 -22.109 1.00 8.14 90 PHE A N 1
ATOM 587 C CA . PHE A 1 73 ? 33.679 35.209 -21.414 1.00 7.82 90 PHE A CA 1
ATOM 588 C C . PHE A 1 73 ? 33.371 36.430 -20.565 1.00 7.96 90 PHE A C 1
ATOM 589 O O . PHE A 1 73 ? 32.925 37.434 -21.093 1.00 9.36 90 PHE A O 1
ATOM 597 N N . VAL A 1 74 ? 33.616 36.345 -19.275 1.00 7.27 91 VAL A N 1
ATOM 598 C CA . VAL A 1 74 ? 33.321 37.418 -18.342 1.00 7.22 91 VAL A CA 1
ATOM 599 C C . VAL A 1 74 ? 34.601 38.092 -17.944 1.00 7.94 91 VAL A C 1
ATOM 600 O O . VAL A 1 74 ? 35.556 37.406 -17.586 1.00 8.28 91 VAL A O 1
ATOM 604 N N . VAL A 1 75 ? 34.632 39.423 -17.981 1.00 7.09 92 VAL A N 1
ATOM 605 C CA . VAL A 1 75 ? 35.793 40.202 -17.581 1.00 7.81 92 VAL A CA 1
ATOM 606 C C . VAL A 1 75 ? 35.414 41.245 -16.563 1.00 6.98 92 VAL A C 1
ATOM 607 O O . VAL A 1 75 ? 34.374 41.894 -16.668 1.00 7.79 92 VAL A O 1
ATOM 611 N N . ASP A 1 76 ? 36.256 41.448 -15.563 1.00 7.66 93 ASP A N 1
ATOM 612 C CA . ASP A 1 76 ? 36.109 42.535 -14.614 1.00 7.80 93 ASP A CA 1
ATOM 613 C C . ASP A 1 76 ? 36.620 43.812 -15.259 1.00 8.46 93 ASP A C 1
ATOM 614 O O . ASP A 1 76 ? 37.828 43.994 -15.427 1.00 9.37 93 ASP A O 1
ATOM 619 N N . SER A 1 77 ? 35.694 44.688 -15.619 1.00 8.37 94 SER A N 1
ATOM 620 C CA . SER A 1 77 ? 36.022 45.931 -16.334 1.00 9.06 94 SER A CA 1
ATOM 621 C C . SER A 1 77 ? 36.830 46.890 -15.493 1.00 9.88 94 SER A C 1
ATOM 622 O O . SER A 1 77 ? 37.428 47.818 -16.037 1.00 9.97 94 SER A O 1
ATOM 625 N N . ASN A 1 78 ? 36.844 46.691 -14.190 1.00 10.31 95 ASN A N 1
ATOM 626 C CA . ASN A 1 78 ? 37.600 47.540 -13.284 1.00 11.64 95 ASN A CA 1
ATOM 627 C C . ASN A 1 78 ? 39.033 47.057 -13.049 1.00 12.53 95 ASN A C 1
ATOM 628 O O . ASN A 1 78 ? 39.835 47.770 -12.433 1.00 14.52 95 ASN A O 1
ATOM 633 N N . ASP A 1 79 ? 39.354 45.848 -13.484 1.00 11.73 96 ASP A N 1
ATOM 634 C CA . ASP A 1 79 ? 40.651 45.250 -13.163 1.00 12.42 96 ASP A CA 1
ATOM 635 C C . ASP A 1 79 ? 41.669 45.515 -14.267 1.00 12.77 96 ASP A C 1
ATOM 636 O O . ASP A 1 79 ? 41.952 44.668 -15.119 1.00 12.63 96 ASP A O 1
ATOM 641 N N . ARG A 1 80 ? 42.248 46.709 -14.227 1.00 14.18 97 ARG A N 1
ATOM 642 C CA . ARG A 1 80 ? 43.189 47.096 -15.260 1.00 15.44 97 ARG A CA 1
ATOM 643 C C . ARG A 1 80 ? 44.485 46.293 -15.130 1.00 15.08 97 ARG A C 1
ATOM 644 O O . ARG A 1 80 ? 45.112 46.001 -16.145 1.00 16.59 97 ARG A O 1
ATOM 652 N N . GLU A 1 81 ? 44.852 45.891 -13.910 1.00 15.24 98 GLU A N 1
ATOM 653 C CA . GLU A 1 81 ? 46.065 45.096 -13.664 1.00 15.28 98 GLU A CA 1
ATOM 654 C C . GLU A 1 81 ? 46.033 43.742 -14.361 1.00 14.15 98 GLU A C 1
ATOM 655 O O . GLU A 1 81 ? 47.066 43.232 -14.779 1.00 15.49 98 GLU A O 1
ATOM 661 N N . ARG A 1 82 ? 44.848 43.157 -14.507 1.00 12.40 99 ARG A N 1
ATOM 662 C CA . ARG A 1 82 ? 44.712 41.815 -15.059 1.00 11.94 99 ARG A CA 1
ATOM 663 C C . ARG A 1 82 ? 44.037 41.755 -16.417 1.00 10.64 99 ARG A C 1
ATOM 664 O O . ARG A 1 82 ? 43.772 40.669 -16.911 1.00 10.60 99 ARG A O 1
ATOM 672 N N . VAL A 1 83 ? 43.807 42.886 -17.066 1.00 10.87 100 VAL A N 1
ATOM 673 C CA . VAL A 1 83 ? 43.153 42.845 -18.379 1.00 11.38 100 VAL A CA 1
ATOM 674 C C . VAL A 1 83 ? 43.986 42.132 -19.452 1.00 11.17 100 VAL A C 1
ATOM 675 O O . VAL A 1 83 ? 43.447 41.432 -20.295 1.00 10.24 100 VAL A O 1
ATOM 679 N N . ASN A 1 84 ? 45.301 42.300 -19.415 1.00 10.78 101 ASN A N 1
ATOM 680 C CA . ASN A 1 84 ? 46.142 41.589 -20.365 1.00 11.76 101 ASN A CA 1
ATOM 681 C C . ASN A 1 84 ? 46.079 40.076 -20.146 1.00 10.69 101 ASN A C 1
ATOM 682 O O . ASN A 1 84 ? 46.020 39.290 -21.080 1.00 11.14 101 ASN A O 1
ATOM 691 N N . GLU A 1 85 ? 46.080 39.654 -18.892 1.00 10.52 102 GLU A N 1
ATOM 692 C CA . GLU A 1 85 ? 45.927 38.249 -18.555 1.00 11.54 102 GLU A CA 1
ATOM 693 C C . GLU A 1 85 ? 44.561 37.718 -19.051 1.00 10.40 102 GLU A C 1
ATOM 694 O O . GLU A 1 85 ? 44.460 36.618 -19.589 1.00 11.03 102 GLU A O 1
ATOM 700 N N . ALA A 1 86 ? 43.511 38.510 -18.892 1.00 10.10 103 ALA A N 1
ATOM 701 C CA . ALA A 1 86 ? 42.209 38.117 -19.429 1.00 9.39 103 ALA A CA 1
ATOM 702 C C . ALA A 1 86 ? 42.257 37.944 -20.946 1.00 9.65 103 ALA A C 1
ATOM 703 O O . ALA A 1 86 ? 41.709 36.995 -21.469 1.00 9.22 103 ALA A O 1
ATOM 705 N N . ARG A 1 87 ? 42.920 38.861 -21.646 1.00 8.92 104 ARG A N 1
ATOM 706 C CA . ARG A 1 87 ? 43.042 38.746 -23.084 1.00 8.73 104 ARG A CA 1
ATOM 707 C C . ARG A 1 87 ? 43.752 37.449 -23.462 1.00 9.42 104 ARG A C 1
ATOM 708 O O . ARG A 1 87 ? 43.333 36.741 -24.362 1.00 9.21 104 ARG A O 1
ATOM 716 N N . GLU A 1 88 ? 44.841 37.160 -22.776 1.00 9.67 105 GLU A N 1
ATOM 717 C CA . GLU A 1 88 ? 45.607 35.955 -23.086 1.00 11.13 105 GLU A CA 1
ATOM 718 C C . GLU A 1 88 ? 44.768 34.709 -22.854 1.00 10.91 105 GLU A C 1
ATOM 719 O O . GLU A 1 88 ? 44.789 33.790 -23.679 1.00 11.89 105 GLU A O 1
ATOM 725 N N . GLU A 1 89 ? 43.991 34.691 -21.779 1.00 10.87 106 GLU A N 1
ATOM 726 C CA . GLU A 1 89 ? 43.128 33.549 -21.492 1.00 11.35 106 GLU A CA 1
ATOM 727 C C . GLU A 1 89 ? 42.012 33.427 -22.509 1.00 10.89 106 GLU A C 1
ATOM 728 O O . GLU A 1 89 ? 41.694 32.333 -22.948 1.00 11.26 106 GLU A O 1
ATOM 734 N N . LEU A 1 90 ? 41.439 34.548 -22.916 1.00 9.66 107 LEU A N 1
ATOM 735 C CA . LEU A 1 90 ? 40.417 34.516 -23.958 1.00 10.19 107 LEU A CA 1
ATOM 736 C C . LEU A 1 90 ? 41.000 33.927 -25.249 1.00 10.75 107 LEU A C 1
ATOM 737 O O . LEU A 1 90 ? 40.396 33.090 -25.884 1.00 10.59 107 LEU A O 1
ATOM 742 N N . MET A 1 91 ? 42.182 34.376 -25.642 1.00 11.53 108 MET A N 1
ATOM 743 C CA . MET A 1 91 ? 42.761 33.906 -26.899 1.00 12.23 108 MET A CA 1
ATOM 744 C C . MET A 1 91 ? 43.045 32.392 -26.845 1.00 12.04 108 MET A C 1
ATOM 745 O O . MET A 1 91 ? 42.858 31.686 -27.846 1.00 13.31 108 MET A O 1
ATOM 750 N N . ARG A 1 92 ? 43.414 31.878 -25.675 1.00 13.03 109 ARG A N 1
ATOM 751 C CA . ARG A 1 92 ? 43.581 30.422 -25.506 1.00 13.25 109 ARG A CA 1
ATOM 752 C C . ARG A 1 92 ? 42.263 29.685 -25.730 1.00 13.53 109 ARG A C 1
ATOM 753 O O . ARG A 1 92 ? 42.229 28.611 -26.347 1.00 14.81 109 ARG A O 1
ATOM 761 N N . MET A 1 93 ? 41.167 30.222 -25.206 1.00 12.66 110 MET A N 1
ATOM 762 C CA . MET A 1 93 ? 39.880 29.618 -25.432 1.00 12.42 110 MET A CA 1
ATOM 763 C C . MET A 1 93 ? 39.564 29.576 -26.927 1.00 12.79 110 MET A C 1
ATOM 764 O O . MET A 1 93 ? 39.036 28.586 -27.429 1.00 13.53 110 MET A O 1
ATOM 769 N N . LEU A 1 94 ? 39.847 30.671 -27.628 1.00 12.07 111 LEU A N 1
ATOM 770 C CA . LEU A 1 94 ? 39.467 30.815 -29.028 1.00 12.04 111 LEU A CA 1
ATOM 771 C C . LEU A 1 94 ? 40.376 30.023 -29.972 1.00 12.04 111 LEU A C 1
ATOM 772 O O . LEU A 1 94 ? 40.075 29.901 -31.146 1.00 13.78 111 LEU A O 1
ATOM 777 N N . ALA A 1 95 ? 41.462 29.488 -29.440 1.00 12.41 112 ALA A N 1
ATOM 778 C CA . ALA A 1 95 ? 42.365 28.616 -30.199 1.00 13.02 112 ALA A CA 1
ATOM 779 C C . ALA A 1 95 ? 41.970 27.146 -30.086 1.00 14.27 112 ALA A C 1
ATOM 780 O O . ALA A 1 95 ? 42.516 26.305 -30.814 1.00 15.69 112 ALA A O 1
ATOM 782 N N . GLU A 1 96 ? 41.065 26.809 -29.175 1.00 14.00 113 GLU A N 1
ATOM 783 C CA . GLU A 1 96 ? 40.663 25.411 -28.989 1.00 15.03 113 GLU A CA 1
ATOM 784 C C . GLU A 1 96 ? 39.854 24.888 -30.167 1.00 15.46 113 GLU A C 1
ATOM 785 O O . GLU A 1 96 ? 38.864 25.490 -30.566 1.00 15.39 113 GLU A O 1
ATOM 791 N N . ASP A 1 97 ? 40.261 23.737 -30.704 1.00 16.18 114 ASP A N 1
ATOM 792 C CA . ASP A 1 97 ? 39.522 23.118 -31.793 1.00 17.50 114 ASP A CA 1
ATOM 793 C C . ASP A 1 97 ? 38.056 22.870 -31.475 1.00 17.26 114 ASP A C 1
ATOM 794 O O . ASP A 1 97 ? 37.189 23.028 -32.328 1.00 16.81 114 ASP A O 1
ATOM 799 N N . GLU A 1 98 ? 37.778 22.521 -30.221 1.00 17.22 115 GLU A N 1
ATOM 800 C CA . GLU A 1 98 ? 36.457 22.069 -29.806 1.00 18.15 115 GLU A CA 1
ATOM 801 C C . GLU A 1 98 ? 35.449 23.205 -29.789 1.00 18.72 115 GLU A C 1
ATOM 802 O O . GLU A 1 98 ? 34.243 22.972 -29.839 1.00 19.29 115 GLU A O 1
ATOM 808 N N . LEU A 1 99 ? 35.953 24.426 -29.708 1.00 19.02 116 LEU A N 1
ATOM 809 C CA . LEU A 1 99 ? 35.114 25.607 -29.600 1.00 20.43 116 LEU A CA 1
ATOM 810 C C . LEU A 1 99 ? 35.200 26.451 -30.855 1.00 20.63 116 LEU A C 1
ATOM 811 O O . LEU A 1 99 ? 34.779 27.602 -30.856 1.00 21.44 116 LEU A O 1
ATOM 816 N N . ARG A 1 100 ? 35.716 25.871 -31.941 1.00 20.84 117 ARG A N 1
ATOM 817 C CA . ARG A 1 100 ? 35.991 26.604 -33.175 1.00 21.60 117 ARG A CA 1
ATOM 818 C C . ARG A 1 100 ? 34.751 27.250 -33.781 1.00 21.00 117 ARG A C 1
ATOM 819 O O . ARG A 1 100 ? 34.843 28.311 -34.386 1.00 20.70 117 ARG A O 1
ATOM 827 N N . ASP A 1 101 ? 33.601 26.605 -33.613 1.00 21.06 118 ASP A N 1
ATOM 828 C CA . ASP A 1 101 ? 32.347 27.104 -34.189 1.00 21.67 118 ASP A CA 1
ATOM 829 C C . ASP A 1 101 ? 31.508 27.912 -33.213 1.00 20.56 118 ASP A C 1
ATOM 830 O O . ASP A 1 101 ? 30.390 28.298 -33.541 1.00 21.22 118 ASP A O 1
ATOM 835 N N . ALA A 1 102 ? 32.033 28.178 -32.024 1.00 19.10 119 ALA A N 1
ATOM 836 C CA . ALA A 1 102 ? 31.284 28.949 -31.046 1.00 17.78 119 ALA A CA 1
ATOM 837 C C . ALA A 1 102 ? 31.308 30.447 -31.314 1.00 16.42 119 ALA A C 1
ATOM 838 O O . ALA A 1 102 ? 32.337 31.030 -31.595 1.00 16.86 119 ALA A O 1
ATOM 840 N N . VAL A 1 103 ? 30.155 31.080 -31.216 1.00 14.38 120 VAL A N 1
ATOM 841 C CA . VAL A 1 103 ? 30.107 32.537 -31.198 1.00 13.53 120 VAL A CA 1
ATOM 842 C C . VAL A 1 103 ? 30.538 32.985 -29.800 1.00 12.24 120 VAL A C 1
ATOM 843 O O . VAL A 1 103 ? 30.463 32.192 -28.861 1.00 13.07 120 VAL A O 1
ATOM 847 N N . LEU A 1 104 ? 31.030 34.207 -29.677 1.00 10.25 121 LEU A N 1
ATOM 848 C CA . LEU A 1 104 ? 31.585 34.715 -28.420 1.00 9.15 121 LEU A CA 1
ATOM 849 C C . LEU A 1 104 ? 30.765 35.867 -27.895 1.00 8.47 121 LEU A C 1
ATOM 850 O O . LEU A 1 104 ? 30.630 36.898 -28.543 1.00 8.78 121 LEU A O 1
ATOM 855 N N . LEU A 1 105 ? 30.231 35.699 -26.698 1.00 8.05 122 LEU A N 1
ATOM 856 C CA . LEU A 1 105 ? 29.628 36.795 -25.956 1.00 8.05 122 LEU A CA 1
ATOM 857 C C . LEU A 1 105 ? 30.552 37.184 -24.837 1.00 7.31 122 LEU A C 1
ATOM 858 O O . LEU A 1 105 ? 30.855 36.341 -23.989 1.00 8.60 122 LEU A O 1
ATOM 863 N N . VAL A 1 106 ? 30.995 38.437 -24.802 1.00 8.00 123 VAL A N 1
ATOM 864 C CA . VAL A 1 106 ? 31.810 38.963 -23.711 1.00 8.40 123 VAL A CA 1
ATOM 865 C C . VAL A 1 106 ? 30.917 39.799 -22.827 1.00 8.22 123 VAL A C 1
ATOM 866 O O . VAL A 1 106 ? 30.253 40.703 -23.292 1.00 9.17 123 VAL A O 1
ATOM 870 N N . PHE A 1 107 ? 30.864 39.474 -21.540 1.00 7.91 124 PHE A N 1
ATOM 871 C CA . PHE A 1 107 ? 30.235 40.327 -20.532 1.00 7.61 124 PHE A CA 1
ATOM 872 C C . PHE A 1 107 ? 31.331 41.195 -19.918 1.00 7.92 124 PHE A C 1
ATOM 873 O O . PHE A 1 107 ? 32.193 40.680 -19.195 1.00 8.43 124 PHE A O 1
ATOM 881 N N . ALA A 1 108 ? 31.303 42.495 -20.189 1.00 7.72 125 ALA A N 1
ATOM 882 C CA . ALA A 1 108 ? 32.222 43.468 -19.630 1.00 7.48 125 ALA A CA 1
ATOM 883 C C . ALA A 1 108 ? 31.587 43.934 -18.329 1.00 7.16 125 ALA A C 1
ATOM 884 O O . ALA A 1 108 ? 30.760 44.848 -18.308 1.00 7.49 125 ALA A O 1
ATOM 886 N N . ASN A 1 109 ? 31.891 43.225 -17.264 1.00 7.05 126 ASN A N 1
ATOM 887 C CA . ASN A 1 109 ? 31.183 43.333 -15.991 1.00 7.24 126 ASN A CA 1
ATOM 888 C C . ASN A 1 109 ? 31.743 44.381 -15.057 1.00 7.07 126 ASN A C 1
ATOM 889 O O . ASN A 1 109 ? 32.824 44.908 -15.283 1.00 7.69 126 ASN A O 1
ATOM 894 N N . LYS A 1 110 ? 30.982 44.723 -14.024 1.00 7.65 127 LYS A N 1
ATOM 895 C CA . LYS A 1 110 ? 31.368 45.723 -13.028 1.00 8.08 127 LYS A CA 1
ATOM 896 C C . LYS A 1 110 ? 31.408 47.129 -13.589 1.00 8.56 127 LYS A C 1
ATOM 897 O O . LYS A 1 110 ? 32.199 47.972 -13.157 1.00 9.30 127 LYS A O 1
ATOM 903 N N . GLN A 1 111 ? 30.513 47.408 -14.536 1.00 8.36 128 GLN A N 1
ATOM 904 C CA . GLN A 1 111 ? 30.385 48.753 -15.095 1.00 9.05 128 GLN A CA 1
ATOM 905 C C . GLN A 1 111 ? 29.910 49.792 -14.092 1.00 9.18 128 GLN A C 1
ATOM 906 O O . GLN A 1 111 ? 29.984 50.995 -14.363 1.00 10.10 128 GLN A O 1
ATOM 912 N N . ASP A 1 112 ? 29.435 49.357 -12.940 1.00 8.77 129 ASP A N 1
ATOM 913 C CA . ASP A 1 112 ? 29.020 50.251 -11.856 1.00 9.07 129 ASP A CA 1
ATOM 914 C C . ASP A 1 112 ? 30.224 50.926 -11.178 1.00 10.05 129 ASP A C 1
ATOM 915 O O . ASP A 1 112 ? 30.065 51.965 -10.538 1.00 11.77 129 ASP A O 1
ATOM 920 N N . LEU A 1 113 ? 31.397 50.310 -11.248 1.00 9.76 130 LEU A N 1
ATOM 921 C CA . LEU A 1 113 ? 32.536 50.817 -10.498 1.00 10.43 130 LEU A CA 1
ATOM 922 C C . LEU A 1 113 ? 33.067 52.063 -11.176 1.00 11.49 130 LEU A C 1
ATOM 923 O O . LEU A 1 113 ? 33.186 52.120 -12.396 1.00 11.28 130 LEU A O 1
ATOM 928 N N . PRO A 1 114 ? 33.388 53.079 -10.378 1.00 12.54 131 PRO A N 1
ATOM 929 C CA . PRO A 1 114 ? 33.696 54.399 -10.922 1.00 13.92 131 PRO A CA 1
ATOM 930 C C . PRO A 1 114 ? 34.880 54.442 -11.879 1.00 15.00 131 PRO A C 1
ATOM 931 O O . PRO A 1 114 ? 34.828 55.224 -12.830 1.00 16.63 131 PRO A O 1
ATOM 935 N N . ASN A 1 115 ? 35.897 53.618 -11.666 1.00 15.04 132 ASN A N 1
ATOM 936 C CA . ASN A 1 115 ? 37.057 53.612 -12.571 1.00 17.15 132 ASN A CA 1
ATOM 937 C C . ASN A 1 115 ? 37.007 52.502 -13.610 1.00 16.30 132 ASN A C 1
ATOM 938 O O . ASN A 1 115 ? 38.013 52.195 -14.241 1.00 16.98 132 ASN A O 1
ATOM 943 N N . ALA A 1 116 ? 35.844 51.902 -13.828 1.00 15.02 133 ALA A N 1
ATOM 944 C CA . ALA A 1 116 ? 35.739 50.829 -14.812 1.00 14.38 133 ALA A CA 1
ATOM 945 C C . ALA A 1 116 ? 36.085 51.274 -16.223 1.00 14.14 133 ALA A C 1
ATOM 946 O O . ALA A 1 116 ? 35.691 52.360 -16.661 1.00 15.15 133 ALA A O 1
ATOM 948 N N . MET A 1 117 ? 36.801 50.432 -16.944 1.00 13.46 134 MET A N 1
ATOM 949 C CA . MET A 1 117 ? 37.028 50.608 -18.368 1.00 13.45 134 MET A CA 1
ATOM 950 C C . MET A 1 117 ? 35.696 50.540 -19.105 1.00 13.22 134 MET A C 1
ATOM 951 O O . MET A 1 117 ? 34.846 49.706 -18.804 1.00 12.92 134 MET A O 1
ATOM 956 N N . ASN A 1 118 ? 35.484 51.444 -20.056 1.00 13.62 135 ASN A N 1
ATOM 957 C CA . ASN A 1 118 ? 34.277 51.379 -20.856 1.00 13.98 135 ASN A CA 1
ATOM 958 C C . ASN A 1 118 ? 34.328 50.305 -21.944 1.00 14.97 135 ASN A C 1
ATOM 959 O O . ASN A 1 118 ? 35.342 49.622 -22.117 1.00 13.63 135 ASN A O 1
ATOM 964 N N . ALA A 1 119 ? 33.220 50.105 -22.636 1.00 15.16 136 ALA A N 1
ATOM 965 C CA . ALA A 1 119 ? 33.105 49.055 -23.645 1.00 15.51 136 ALA A CA 1
ATOM 966 C C . ALA A 1 119 ? 34.160 49.181 -24.733 1.00 15.76 136 ALA A C 1
ATOM 967 O O . ALA A 1 119 ? 34.745 48.184 -25.163 1.00 15.17 136 ALA A O 1
ATOM 969 N N . ALA A 1 120 ? 34.425 50.397 -25.180 1.00 14.29 137 ALA A N 1
ATOM 970 C CA . ALA A 1 120 ? 35.453 50.628 -26.203 1.00 14.39 137 ALA A CA 1
ATOM 971 C C . ALA A 1 120 ? 36.847 50.245 -25.693 1.00 13.67 137 ALA A C 1
ATOM 972 O O . ALA A 1 120 ? 37.644 49.653 -26.415 1.00 12.71 137 ALA A O 1
ATOM 974 N N . GLU A 1 121 ? 37.146 50.597 -24.450 1.00 13.27 138 GLU A N 1
ATOM 975 C CA . GLU A 1 121 ? 38.436 50.281 -23.865 1.00 13.67 138 GLU A CA 1
ATOM 976 C C . GLU A 1 121 ? 38.612 48.761 -23.688 1.00 12.95 138 GLU A C 1
ATOM 977 O O . GLU A 1 121 ? 39.690 48.240 -23.935 1.00 12.44 138 GLU A O 1
ATOM 988 N N . ILE A 1 122 ? 37.567 48.075 -23.246 1.00 12.40 139 ILE A N 1
ATOM 989 C CA . ILE A 1 122 ? 37.628 46.619 -23.095 1.00 12.15 139 ILE A CA 1
ATOM 990 C C . ILE A 1 122 ? 37.765 45.950 -24.460 1.00 11.43 139 ILE A C 1
ATOM 991 O O . ILE A 1 122 ? 38.510 44.985 -24.609 1.00 10.79 139 ILE A O 1
ATOM 996 N N . THR A 1 123 ? 37.076 46.468 -25.458 1.00 11.22 140 THR A N 1
ATOM 997 C CA . THR A 1 123 ? 37.181 45.921 -26.809 1.00 11.34 140 THR A CA 1
ATOM 998 C C . THR A 1 123 ? 38.633 45.998 -27.276 1.00 11.80 140 THR A C 1
ATOM 999 O O . THR A 1 123 ? 39.171 45.034 -27.828 1.00 11.46 140 THR A O 1
ATOM 1003 N N . ASP A 1 124 ? 39.282 47.124 -27.013 1.00 12.21 141 ASP A N 1
ATOM 1004 C CA . ASP A 1 124 ? 40.680 47.325 -27.375 1.00 13.16 141 ASP A CA 1
ATOM 1005 C C . ASP A 1 124 ? 41.578 46.372 -26.601 1.00 12.56 141 ASP A C 1
ATOM 1006 O O . ASP A 1 124 ? 42.373 45.646 -27.179 1.00 13.14 141 ASP A O 1
ATOM 1011 N N . LYS A 1 125 ? 41.406 46.349 -25.285 1.00 11.52 142 LYS A N 1
ATOM 1012 C CA . LYS A 1 125 ? 42.346 45.661 -24.409 1.00 11.94 142 LYS A CA 1
ATOM 1013 C C . LYS A 1 125 ? 42.178 44.138 -24.468 1.00 11.11 142 LYS A C 1
ATOM 1014 O O . LYS A 1 125 ? 43.116 43.421 -24.141 1.00 12.07 142 LYS A O 1
ATOM 1020 N N . LEU A 1 126 ? 41.025 43.635 -24.885 1.00 10.15 143 LEU A N 1
ATOM 1021 C CA . LEU A 1 126 ? 40.824 42.207 -25.113 1.00 10.77 143 LEU A CA 1
ATOM 1022 C C . LEU A 1 126 ? 41.113 41.791 -26.552 1.00 11.37 143 LEU A C 1
ATOM 1023 O O . LEU A 1 126 ? 40.967 40.630 -26.891 1.00 12.18 143 LEU A O 1
ATOM 1028 N N . GLY A 1 127 ? 41.469 42.743 -27.399 1.00 11.35 144 GLY A N 1
ATOM 1029 C CA . GLY A 1 127 ? 41.884 42.423 -28.758 1.00 11.00 144 GLY A CA 1
ATOM 1030 C C . GLY A 1 127 ? 40.768 41.909 -29.661 1.00 10.74 144 GLY A C 1
ATOM 1031 O O . GLY A 1 127 ? 40.998 41.137 -30.608 1.00 10.36 144 GLY A O 1
ATOM 1032 N N . LEU A 1 128 ? 39.545 42.334 -29.395 1.00 10.56 145 LEU A N 1
ATOM 1033 C CA . LEU A 1 128 ? 38.415 41.777 -30.112 1.00 10.85 145 LEU A CA 1
ATOM 1034 C C . LEU A 1 128 ? 38.404 42.148 -31.602 1.00 11.17 145 LEU A C 1
ATOM 1035 O O . LEU A 1 128 ? 37.950 41.368 -32.410 1.00 11.67 145 LEU A O 1
ATOM 1040 N N . HIS A 1 129 ? 38.940 43.308 -31.960 1.00 12.11 146 HIS A N 1
ATOM 1041 C CA . HIS A 1 129 ? 39.037 43.685 -33.372 1.00 13.47 146 HIS A CA 1
ATOM 1042 C C . HIS A 1 129 ? 39.984 42.814 -34.173 1.00 12.75 146 HIS A C 1
ATOM 1043 O O . HIS A 1 129 ? 39.962 42.845 -35.404 1.00 13.29 146 HIS A O 1
ATOM 1050 N N . SER A 1 130 ? 40.833 42.053 -33.506 1.00 11.90 147 SER A N 1
ATOM 1051 C CA . SER A 1 130 ? 41.710 41.100 -34.189 1.00 12.06 147 SER A CA 1
ATOM 1052 C C . SER A 1 130 ? 41.046 39.806 -34.644 1.00 14.26 147 SER A C 1
ATOM 1053 O O . SER A 1 130 ? 41.632 39.052 -35.417 1.00 16.19 147 SER A O 1
ATOM 1058 N N . LEU A 1 131 ? 39.845 39.511 -34.128 1.00 15.47 148 LEU A N 1
ATOM 1059 C CA . LEU A 1 131 ? 39.212 38.229 -34.439 1.00 17.50 148 LEU A CA 1
ATOM 1060 C C . LEU A 1 131 ? 38.747 38.211 -35.900 1.00 20.04 148 LEU A C 1
ATOM 1061 O O . LEU A 1 131 ? 38.159 39.168 -36.368 1.00 21.36 148 LEU A O 1
ATOM 1066 N N . ARG A 1 132 ? 39.039 37.129 -36.614 1.00 22.81 149 ARG A N 1
ATOM 1067 C CA . ARG A 1 132 ? 38.740 37.062 -38.046 1.00 24.76 149 ARG A CA 1
ATOM 1068 C C . ARG A 1 132 ? 37.515 36.213 -38.366 1.00 24.96 149 ARG A C 1
ATOM 1069 O O . ARG A 1 132 ? 36.685 36.603 -39.189 1.00 26.85 149 ARG A O 1
ATOM 1077 N N . HIS A 1 133 ? 37.441 35.037 -37.755 1.00 24.74 150 HIS A N 1
ATOM 1078 C CA . HIS A 1 133 ? 36.456 34.025 -38.132 1.00 24.86 150 HIS A CA 1
ATOM 1079 C C . HIS A 1 133 ? 35.549 33.732 -36.966 1.00 23.33 150 HIS A C 1
ATOM 1080 O O . HIS A 1 133 ? 35.118 32.597 -36.752 1.00 24.60 150 HIS A O 1
ATOM 1087 N N . ARG A 1 134 ? 35.264 34.778 -36.209 1.00 20.81 151 ARG A N 1
ATOM 1088 C CA . ARG A 1 134 ? 34.484 34.649 -35.002 1.00 18.93 151 ARG A CA 1
ATOM 1089 C C . ARG A 1 134 ? 33.419 35.735 -34.998 1.00 16.36 151 ARG A C 1
ATOM 1090 O O . ARG A 1 134 ? 33.713 36.905 -35.156 1.00 16.16 151 ARG A O 1
ATOM 1098 N N . ASN A 1 135 ? 32.168 35.332 -34.841 1.00 14.69 152 ASN A N 1
ATOM 1099 C CA . ASN A 1 135 ? 31.106 36.252 -34.501 1.00 13.41 152 ASN A CA 1
ATOM 1100 C C . ASN A 1 135 ? 31.217 36.563 -32.997 1.00 11.65 152 ASN A C 1
ATOM 1101 O O . ASN A 1 135 ? 31.284 35.652 -32.213 1.00 12.86 152 ASN A O 1
ATOM 1110 N N . TRP A 1 136 ? 31.283 37.839 -32.646 1.00 10.07 153 TRP A N 1
ATOM 1111 C CA . TRP A 1 136 ? 31.472 38.262 -31.248 1.00 9.35 153 TRP A CA 1
ATOM 1112 C C . TRP A 1 136 ? 30.687 39.514 -30.933 1.00 10.02 153 TRP A C 1
ATOM 1113 O O . TRP A 1 136 ? 30.314 40.299 -31.814 1.00 10.21 153 TRP A O 1
ATOM 1124 N N . TYR A 1 137 ? 30.450 39.702 -29.645 1.00 9.41 154 TYR A N 1
ATOM 1125 C CA . TYR A 1 137 ? 29.674 40.831 -29.149 1.00 9.25 154 TYR A CA 1
ATOM 1126 C C . TYR A 1 137 ? 30.166 41.155 -27.768 1.00 9.40 154 TYR A C 1
ATOM 1127 O O . TYR A 1 137 ? 30.370 40.228 -26.965 1.00 11.05 154 TYR A O 1
ATOM 1136 N N . ILE A 1 138 ? 30.307 42.423 -27.446 1.00 9.75 155 ILE A N 1
ATOM 1137 C CA . ILE A 1 138 ? 30.626 42.848 -26.103 1.00 10.28 155 ILE A CA 1
ATOM 1138 C C . ILE A 1 138 ? 29.397 43.519 -25.491 1.00 9.19 155 ILE A C 1
ATOM 1139 O O . ILE A 1 138 ? 28.825 44.491 -26.025 1.00 11.13 155 ILE A O 1
ATOM 1144 N N . GLN A 1 139 ? 28.980 42.969 -24.355 1.00 7.65 156 GLN A N 1
ATOM 1145 C CA . GLN A 1 139 ? 27.836 43.434 -23.600 1.00 7.62 156 GLN A CA 1
ATOM 1146 C C . GLN A 1 139 ? 28.314 43.976 -22.273 1.00 7.53 156 GLN A C 1
ATOM 1147 O O . GLN A 1 139 ? 28.805 43.231 -21.423 1.00 8.16 156 GLN A O 1
ATOM 1153 N N . ALA A 1 140 ? 28.149 45.269 -22.062 1.00 7.49 157 ALA A N 1
ATOM 1154 C CA . ALA A 1 140 ? 28.393 45.900 -20.780 1.00 7.51 157 ALA A CA 1
ATOM 1155 C C . ALA A 1 140 ? 27.358 45.403 -19.758 1.00 7.19 157 ALA A C 1
ATOM 1156 O O . ALA A 1 140 ? 26.170 45.309 -20.059 1.00 7.94 157 ALA A O 1
ATOM 1158 N N . THR A 1 141 ? 27.826 45.075 -18.560 1.00 7.46 158 THR A N 1
ATOM 1159 C CA . THR A 1 141 ? 26.966 44.544 -17.522 1.00 8.18 158 THR A CA 1
ATOM 1160 C C . THR A 1 141 ? 27.315 45.041 -16.154 1.00 7.59 158 THR A C 1
ATOM 1161 O O . THR A 1 141 ? 28.448 45.466 -15.882 1.00 7.42 158 THR A O 1
ATOM 1165 N N . CYS A 1 142 ? 26.324 44.934 -15.267 1.00 7.42 159 CYS A N 1
ATOM 1166 C CA . CYS A 1 142 ? 26.559 44.980 -13.829 1.00 7.72 159 CYS A CA 1
ATOM 1167 C C . CYS A 1 142 ? 25.840 43.770 -13.279 1.00 7.86 159 CYS A C 1
ATOM 1168 O O . CYS A 1 142 ? 24.605 43.747 -13.225 1.00 8.23 159 CYS A O 1
ATOM 1171 N N . ALA A 1 143 ? 26.587 42.761 -12.870 1.00 7.29 160 ALA A N 1
ATOM 1172 C CA . ALA A 1 143 ? 25.982 41.529 -12.411 1.00 8.51 160 ALA A CA 1
ATOM 1173 C C . ALA A 1 143 ? 25.261 41.681 -11.101 1.00 9.11 160 ALA A C 1
ATOM 1174 O O . ALA A 1 143 ? 24.309 40.946 -10.850 1.00 9.98 160 ALA A O 1
ATOM 1176 N N . THR A 1 144 ? 25.661 42.629 -10.269 1.00 9.09 161 THR A N 1
ATOM 1177 C CA . THR A 1 144 ? 24.957 42.784 -8.997 1.00 11.89 161 THR A CA 1
ATOM 1178 C C . THR A 1 144 ? 23.558 43.354 -9.186 1.00 11.22 161 THR A C 1
ATOM 1179 O O . THR A 1 144 ? 22.677 43.047 -8.379 1.00 12.69 161 THR A O 1
ATOM 1183 N N . SER A 1 145 ? 23.332 44.159 -10.222 1.00 10.94 162 SER A N 1
ATOM 1184 C CA . SER A 1 145 ? 21.966 44.610 -10.570 1.00 10.23 162 SER A CA 1
ATOM 1185 C C . SER A 1 145 ? 21.239 43.717 -11.584 1.00 11.76 162 SER A C 1
ATOM 1186 O O . SER A 1 145 ? 20.020 43.672 -11.670 1.00 13.23 162 SER A O 1
ATOM 1189 N N . GLY A 1 146 ? 21.988 42.992 -12.392 1.00 9.76 163 GLY A N 1
ATOM 1190 C CA . GLY A 1 146 ? 21.423 42.246 -13.496 1.00 10.05 163 GLY A CA 1
ATOM 1191 C C . GLY A 1 146 ? 21.391 42.977 -14.822 1.00 10.16 163 GLY A C 1
ATOM 1192 O O . GLY A 1 146 ? 21.116 42.372 -15.856 1.00 10.78 163 GLY A O 1
ATOM 1193 N N . ASP A 1 147 ? 21.769 44.247 -14.830 1.00 10.21 164 ASP A N 1
ATOM 1194 C CA . ASP A 1 147 ? 21.750 44.999 -16.063 1.00 10.75 164 ASP A CA 1
ATOM 1195 C C . ASP A 1 147 ? 22.730 44.443 -17.107 1.00 9.39 164 ASP A C 1
ATOM 1196 O O . ASP A 1 147 ? 23.867 44.093 -16.778 1.00 10.20 164 ASP A O 1
ATOM 1201 N N . GLY A 1 148 ? 22.246 44.310 -18.340 1.00 9.61 165 GLY A N 1
ATOM 1202 C CA . GLY A 1 148 ? 23.027 43.808 -19.448 1.00 9.03 165 GLY A CA 1
ATOM 1203 C C . GLY A 1 148 ? 22.940 42.317 -19.679 1.00 8.47 165 GLY A C 1
ATOM 1204 O O . GLY A 1 148 ? 23.208 41.836 -20.770 1.00 9.03 165 GLY A O 1
ATOM 1205 N N . LEU A 1 149 ? 22.553 41.559 -18.654 1.00 8.04 166 LEU A N 1
ATOM 1206 C CA . LEU A 1 149 ? 22.605 40.109 -18.773 1.00 8.22 166 LEU A CA 1
ATOM 1207 C C . LEU A 1 149 ? 21.667 39.552 -19.822 1.00 8.64 166 LEU A C 1
ATOM 1208 O O . LEU A 1 149 ? 22.085 38.805 -20.706 1.00 8.90 166 LEU A O 1
ATOM 1213 N N . TYR A 1 150 ? 20.390 39.914 -19.746 1.00 8.42 167 TYR A N 1
ATOM 1214 C CA . TYR A 1 150 ? 19.444 39.399 -20.715 1.00 8.70 167 TYR A CA 1
ATOM 1215 C C . TYR A 1 150 ? 19.649 39.994 -22.104 1.00 8.94 167 TYR A C 1
ATOM 1216 O O . TYR A 1 150 ? 19.343 39.365 -23.090 1.00 9.85 167 TYR A O 1
ATOM 1225 N N . GLU A 1 151 ? 20.183 41.206 -22.157 1.00 9.22 168 GLU A N 1
ATOM 1226 C CA . GLU A 1 151 ? 20.529 41.845 -23.420 1.00 8.94 168 GLU A CA 1
ATOM 1227 C C . GLU A 1 151 ? 21.614 41.047 -24.155 1.00 8.83 168 GLU A C 1
ATOM 1228 O O . GLU A 1 151 ? 21.518 40.820 -25.365 1.00 10.12 168 GLU A O 1
ATOM 1234 N N . GLY A 1 152 ? 22.611 40.575 -23.414 1.00 8.89 169 GLY A N 1
ATOM 1235 C CA . GLY A 1 152 ? 23.657 39.765 -24.011 1.00 8.71 169 GLY A CA 1
ATOM 1236 C C . GLY A 1 152 ? 23.119 38.420 -24.446 1.00 8.84 169 GLY A C 1
ATOM 1237 O O . GLY A 1 152 ? 23.446 37.925 -25.514 1.00 9.17 169 GLY A O 1
ATOM 1238 N N . LEU A 1 153 ? 22.295 37.801 -23.618 1.00 9.15 170 LEU A N 1
ATOM 1239 C CA . LEU A 1 153 ? 21.690 36.520 -23.981 1.00 9.75 170 LEU A CA 1
ATOM 1240 C C . LEU A 1 153 ? 20.744 36.664 -25.170 1.00 10.59 170 LEU A C 1
ATOM 1241 O O . LEU A 1 153 ? 20.624 35.739 -25.959 1.00 10.83 170 LEU A O 1
ATOM 1246 N N . ASP A 1 154 ? 20.113 37.811 -25.298 1.00 10.96 171 ASP A N 1
ATOM 1247 C CA . ASP A 1 154 ? 19.275 38.084 -26.467 1.00 11.51 171 ASP A CA 1
ATOM 1248 C C . ASP A 1 154 ? 20.134 38.069 -27.739 1.00 11.85 171 ASP A C 1
ATOM 1249 O O . ASP A 1 154 ? 19.709 37.543 -28.751 1.00 12.28 171 ASP A O 1
ATOM 1254 N N . TRP A 1 155 ? 21.318 38.659 -27.691 1.00 11.89 172 TRP A N 1
ATOM 1255 C CA . TRP A 1 155 ? 22.194 38.626 -28.862 1.00 11.85 172 TRP A CA 1
ATOM 1256 C C . TRP A 1 155 ? 22.561 37.198 -29.189 1.00 12.55 172 TRP A C 1
ATOM 1257 O O . TRP A 1 155 ? 22.539 36.757 -30.332 1.00 13.27 172 TRP A O 1
ATOM 1268 N N . LEU A 1 156 ? 22.937 36.450 -28.161 1.00 12.02 173 LEU A N 1
ATOM 1269 C CA . LEU A 1 156 ? 23.348 35.083 -28.320 1.00 13.60 173 LEU A CA 1
ATOM 1270 C C . LEU A 1 156 ? 22.208 34.282 -28.936 1.00 15.43 173 LEU A C 1
ATOM 1271 O O . LEU A 1 156 ? 22.456 33.449 -29.823 1.00 16.98 173 LEU A O 1
ATOM 1276 N N . SER A 1 157 ? 20.962 34.571 -28.532 1.00 16.35 174 SER A N 1
ATOM 1277 C CA . SER A 1 157 ? 19.785 33.981 -29.174 1.00 17.56 174 SER A CA 1
ATOM 1278 C C . SER A 1 157 ? 19.721 34.433 -30.625 1.00 18.17 174 SER A C 1
ATOM 1279 O O . SER A 1 157 ? 19.490 33.631 -31.519 1.00 18.26 174 SER A O 1
ATOM 1282 N N . ASN A 1 158 ? 19.932 35.725 -30.865 1.00 18.61 175 ASN A N 1
ATOM 1283 C CA . ASN A 1 158 ? 19.928 36.248 -32.226 1.00 18.71 175 ASN A CA 1
ATOM 1284 C C . ASN A 1 158 ? 21.110 35.756 -33.075 1.00 19.19 175 ASN A C 1
ATOM 1285 O O . ASN A 1 158 ? 21.160 36.056 -34.255 1.00 19.17 175 ASN A O 1
ATOM 1290 N N . GLN A 1 159 ? 22.062 35.022 -32.520 1.00 20.07 176 GLN A N 1
ATOM 1291 C CA . GLN A 1 159 ? 23.089 34.370 -33.334 1.00 20.80 176 GLN A CA 1
ATOM 1292 C C . GLN A 1 159 ? 22.772 32.897 -33.480 1.00 22.13 176 GLN A C 1
ATOM 1293 O O . GLN A 1 159 ? 23.212 32.273 -34.445 1.00 23.44 176 GLN A O 1
ATOM 1299 N N . LEU A 1 160 ? 21.942 32.372 -32.582 1.00 23.04 177 LEU A N 1
ATOM 1300 C CA . LEU A 1 160 ? 21.705 30.924 -32.466 1.00 24.57 177 LEU A CA 1
ATOM 1301 C C . LEU A 1 160 ? 20.211 30.579 -32.555 1.00 25.18 177 LEU A C 1
ATOM 1302 O O . LEU A 1 160 ? 19.821 29.400 -32.463 1.00 25.94 177 LEU A O 1
ATOM 1307 N N . ASN B 2 13 ? 31.903 26.155 28.982 1.00 38.54 62 ASN E N 1
ATOM 1308 C CA . ASN B 2 13 ? 30.841 27.098 29.436 1.00 38.53 62 ASN E CA 1
ATOM 1309 C C . ASN B 2 13 ? 29.992 27.562 28.249 1.00 37.79 62 ASN E C 1
ATOM 1310 O O . ASN B 2 13 ? 30.037 26.949 27.179 1.00 38.09 62 ASN E O 1
ATOM 1315 N N . ARG B 2 14 ? 29.224 28.634 28.430 1.00 36.62 63 ARG E N 1
ATOM 1316 C CA . ARG B 2 14 ? 28.295 29.114 27.403 1.00 35.69 63 ARG E CA 1
ATOM 1317 C C . ARG B 2 14 ? 28.995 29.634 26.151 1.00 34.30 63 ARG E C 1
ATOM 1318 O O . ARG B 2 14 ? 28.393 29.685 25.072 1.00 33.23 63 ARG E O 1
ATOM 1326 N N . LYS B 2 15 ? 30.260 30.018 26.294 1.00 32.25 64 LYS E N 1
ATOM 1327 C CA . LYS B 2 15 ? 30.992 30.627 25.196 1.00 31.06 64 LYS E CA 1
ATOM 1328 C C . LYS B 2 15 ? 31.102 29.683 23.991 1.00 29.19 64 LYS E C 1
ATOM 1329 O O . LYS B 2 15 ? 31.033 30.130 22.855 1.00 28.14 64 LYS E O 1
ATOM 1335 N N . MET B 2 16 ? 31.259 28.384 24.226 1.00 27.60 65 MET E N 1
ATOM 1336 C CA . MET B 2 16 ? 31.429 27.441 23.120 1.00 26.22 65 MET E CA 1
ATOM 1337 C C . MET B 2 16 ? 30.190 27.361 22.215 1.00 24.53 65 MET E C 1
ATOM 1338 O O . MET B 2 16 ? 30.302 27.374 20.992 1.00 23.16 65 MET E O 1
ATOM 1343 N N . ALA B 2 17 ? 29.012 27.289 22.814 1.00 22.42 66 ALA E N 1
ATOM 1344 C CA . ALA B 2 17 ? 27.774 27.229 22.064 1.00 21.51 66 ALA E CA 1
ATOM 1345 C C . ALA B 2 17 ? 27.588 28.506 21.238 1.00 19.36 66 ALA E C 1
ATOM 1346 O O . ALA B 2 17 ? 27.121 28.442 20.112 1.00 18.83 66 ALA E O 1
ATOM 1348 N N . MET B 2 18 ? 27.966 29.654 21.800 1.00 18.17 67 MET E N 1
ATOM 1349 C CA . MET B 2 18 ? 27.928 30.942 21.110 1.00 16.49 67 MET E CA 1
ATOM 1350 C C . MET B 2 18 ? 28.867 30.959 19.908 1.00 14.51 67 MET E C 1
ATOM 1351 O O . MET B 2 18 ? 28.507 31.438 18.827 1.00 13.34 67 MET E O 1
ATOM 1356 N N . GLY B 2 19 ? 30.072 30.437 20.077 1.00 12.98 68 GLY E N 1
ATOM 1357 C CA . GLY B 2 19 ? 31.023 30.365 18.990 1.00 12.72 68 GLY E CA 1
ATOM 1358 C C . GLY B 2 19 ? 30.543 29.495 17.845 1.00 11.71 68 GLY E C 1
ATOM 1359 O O . GLY B 2 19 ? 30.760 29.817 16.671 1.00 11.27 68 GLY E O 1
ATOM 1360 N N . ARG B 2 20 ? 29.860 28.397 18.159 1.00 11.76 69 ARG E N 1
ATOM 1361 C CA . ARG B 2 20 ? 29.311 27.539 17.127 1.00 11.93 69 ARG E CA 1
ATOM 1362 C C . ARG B 2 20 ? 28.217 28.242 16.324 1.00 10.93 69 ARG E C 1
ATOM 1363 O O . ARG B 2 20 ? 28.167 28.167 15.100 1.00 10.63 69 ARG E O 1
ATOM 1371 N N . LYS B 2 21 ? 27.340 28.964 17.014 1.00 11.07 70 LYS E N 1
ATOM 1372 C CA . LYS B 2 21 ? 26.312 29.744 16.322 1.00 10.69 70 LYS E CA 1
ATOM 1373 C C . LYS B 2 21 ? 26.920 30.842 15.478 1.00 10.29 70 LYS E C 1
ATOM 1374 O O . LYS B 2 21 ? 26.502 31.049 14.351 1.00 10.36 70 LYS E O 1
ATOM 1380 N N . LYS B 2 22 ? 27.934 31.522 16.007 1.00 10.00 71 LYS E N 1
ATOM 1381 C CA . LYS B 2 22 ? 28.642 32.524 15.212 1.00 9.46 71 LYS E CA 1
ATOM 1382 C C . LYS B 2 22 ? 29.293 31.910 13.966 1.00 8.60 71 LYS E C 1
ATOM 1383 O O . LYS B 2 22 ? 29.242 32.504 12.880 1.00 9.00 71 LYS E O 1
ATOM 1389 N N . PHE B 2 23 ? 29.894 30.723 14.118 1.00 8.26 72 PHE E N 1
ATOM 1390 C CA . PHE B 2 23 ? 30.468 30.020 12.986 1.00 8.97 72 PHE E CA 1
ATOM 1391 C C . PHE B 2 23 ? 29.421 29.746 11.908 1.00 8.45 72 PHE E C 1
ATOM 1392 O O . PHE B 2 23 ? 29.640 29.975 10.718 1.00 8.95 72 PHE E O 1
ATOM 1400 N N . ASN B 2 24 ? 28.252 29.261 12.324 1.00 8.72 73 ASN E N 1
ATOM 1401 C CA . ASN B 2 24 ? 27.168 28.991 11.394 1.00 9.56 73 ASN E CA 1
ATOM 1402 C C . ASN B 2 24 ? 26.692 30.239 10.672 1.00 10.13 73 ASN E C 1
ATOM 1403 O O . ASN B 2 24 ? 26.360 30.198 9.488 1.00 11.49 73 ASN E O 1
ATOM 1408 N N . MET B 2 25 ? 26.709 31.358 11.384 1.00 10.85 74 MET E N 1
ATOM 1409 C CA . MET B 2 25 ? 26.303 32.639 10.827 1.00 12.59 74 MET E CA 1
ATOM 1410 C C . MET B 2 25 ? 27.347 33.196 9.862 1.00 12.45 74 MET E C 1
ATOM 1411 O O . MET B 2 25 ? 27.003 33.733 8.799 1.00 14.47 74 MET E O 1
ATOM 1416 N N . ASP B 2 26 ? 28.623 33.053 10.220 1.00 11.29 75 ASP E N 1
ATOM 1417 C CA . ASP B 2 26 ? 29.765 33.614 9.477 1.00 11.73 75 ASP E CA 1
ATOM 1418 C C . ASP B 2 26 ? 31.024 32.896 9.933 1.00 10.97 75 ASP E C 1
ATOM 1419 O O . ASP B 2 26 ? 31.565 33.196 10.993 1.00 10.70 75 ASP E O 1
ATOM 1424 N N . PRO B 2 27 ? 31.470 31.898 9.180 1.00 10.03 76 PRO E N 1
ATOM 1425 C CA . PRO B 2 27 ? 32.549 31.040 9.663 1.00 9.72 76 PRO E CA 1
ATOM 1426 C C . PRO B 2 27 ? 33.775 31.758 10.198 1.00 9.57 76 PRO E C 1
ATOM 1427 O O . PRO B 2 27 ? 34.232 31.410 11.290 1.00 9.96 76 PRO E O 1
ATOM 1431 N N . LYS B 2 28 ? 34.319 32.723 9.480 1.00 11.34 77 LYS E N 1
ATOM 1432 C CA . LYS B 2 28 ? 35.521 33.403 9.959 1.00 12.29 77 LYS E CA 1
ATOM 1433 C C . LYS B 2 28 ? 35.275 34.072 11.315 1.00 11.31 77 LYS E C 1
ATOM 1434 O O . LYS B 2 28 ? 36.169 34.089 12.152 1.00 12.04 77 LYS E O 1
ATOM 1440 N N . LYS B 2 29 ? 34.070 34.612 11.519 1.00 11.02 78 LYS E N 1
ATOM 1441 C CA . LYS B 2 29 ? 33.727 35.220 12.798 1.00 11.17 78 LYS E CA 1
ATOM 1442 C C . LYS B 2 29 ? 33.672 34.194 13.928 1.00 10.64 78 LYS E C 1
ATOM 1443 O O . LYS B 2 29 ? 34.138 34.460 15.037 1.00 10.90 78 LYS E O 1
ATOM 1449 N N . GLY B 2 30 ? 33.069 33.037 13.672 1.00 10.27 79 GLY E N 1
ATOM 1450 C CA . GLY B 2 30 ? 33.056 32.001 14.682 1.00 10.30 79 GLY E CA 1
ATOM 1451 C C . GLY B 2 30 ? 34.465 31.567 15.084 1.00 10.56 79 GLY E C 1
ATOM 1452 O O . GLY B 2 30 ? 34.759 31.418 16.263 1.00 10.93 79 GLY E O 1
ATOM 1453 N N . ILE B 2 31 ? 35.346 31.389 14.108 1.00 9.68 80 ILE E N 1
ATOM 1454 C CA . ILE B 2 31 ? 36.730 31.008 14.384 1.00 10.36 80 ILE E CA 1
ATOM 1455 C C . ILE B 2 31 ? 37.413 32.129 15.168 1.00 11.15 80 ILE E C 1
ATOM 1456 O O . ILE B 2 31 ? 38.081 31.840 16.158 1.00 11.43 80 ILE E O 1
ATOM 1461 N N . GLN B 2 32 ? 37.229 33.384 14.753 1.00 11.75 81 GLN E N 1
ATOM 1462 C CA . GLN B 2 32 ? 37.784 34.542 15.468 1.00 12.25 81 GLN E CA 1
ATOM 1463 C C . GLN B 2 32 ? 37.395 34.503 16.942 1.00 12.32 81 GLN E C 1
ATOM 1464 O O . GLN B 2 32 ? 38.248 34.659 17.817 1.00 12.71 81 GLN E O 1
ATOM 1470 N N . PHE B 2 33 ? 36.101 34.326 17.195 1.00 11.67 82 PHE E N 1
ATOM 1471 C CA . PHE B 2 33 ? 35.565 34.306 18.555 1.00 11.62 82 PHE E CA 1
ATOM 1472 C C . PHE B 2 33 ? 36.149 33.165 19.370 1.00 11.66 82 PHE E C 1
ATOM 1473 O O . PHE B 2 33 ? 36.581 33.372 20.497 1.00 11.59 82 PHE E O 1
ATOM 1481 N N . LEU B 2 34 ? 36.200 31.965 18.821 1.00 11.09 83 LEU E N 1
ATOM 1482 C CA . LEU B 2 34 ? 36.682 30.821 19.570 1.00 11.79 83 LEU E CA 1
ATOM 1483 C C . LEU B 2 34 ? 38.163 30.980 19.878 1.00 11.99 83 LEU E C 1
ATOM 1484 O O . LEU B 2 34 ? 38.610 30.657 20.972 1.00 13.13 83 LEU E O 1
ATOM 1489 N N . VAL B 2 35 ? 38.926 31.520 18.944 1.00 12.20 84 VAL E N 1
ATOM 1490 C CA . VAL B 2 35 ? 40.362 31.736 19.161 1.00 12.80 84 VAL E CA 1
ATOM 1491 C C . VAL B 2 35 ? 40.589 32.812 20.219 1.00 13.94 84 VAL E C 1
ATOM 1492 O O . VAL B 2 35 ? 41.378 32.619 21.161 1.00 14.33 84 VAL E O 1
ATOM 1496 N N . GLU B 2 36 ? 39.891 33.930 20.086 1.00 14.45 85 GLU E N 1
ATOM 1497 C CA . GLU B 2 36 ? 40.077 35.047 21.023 1.00 16.50 85 GLU E CA 1
ATOM 1498 C C . GLU B 2 36 ? 39.725 34.650 22.443 1.00 17.31 85 GLU E C 1
ATOM 1499 O O . GLU B 2 36 ? 40.328 35.172 23.395 1.00 18.62 85 GLU E O 1
ATOM 1505 N N . ASN B 2 37 ? 38.736 33.769 22.595 1.00 17.98 86 ASN E N 1
ATOM 1506 C CA . ASN B 2 37 ? 38.274 33.311 23.905 1.00 18.18 86 ASN E CA 1
ATOM 1507 C C . ASN B 2 37 ? 38.971 32.033 24.404 1.00 18.60 86 ASN E C 1
ATOM 1508 O O . ASN B 2 37 ? 38.521 31.412 25.366 1.00 18.45 86 ASN E O 1
ATOM 1513 N N . GLU B 2 38 ? 40.058 31.659 23.736 1.00 18.76 87 GLU E N 1
ATOM 1514 C CA . GLU B 2 38 ? 40.909 30.529 24.117 1.00 19.29 87 GLU E CA 1
ATOM 1515 C C . GLU B 2 38 ? 40.170 29.203 24.158 1.00 18.99 87 GLU E C 1
ATOM 1516 O O . GLU B 2 38 ? 40.497 28.318 24.949 1.00 19.90 87 GLU E O 1
ATOM 1522 N N . LEU B 2 39 ? 39.186 29.059 23.280 1.00 17.46 88 LEU E N 1
ATOM 1523 C CA . LEU B 2 39 ? 38.426 27.829 23.175 1.00 17.33 88 LEU E CA 1
ATOM 1524 C C . LEU B 2 39 ? 38.903 26.984 22.014 1.00 15.74 88 LEU E C 1
ATOM 1525 O O . LEU B 2 39 ? 38.537 25.819 21.921 1.00 17.12 88 LEU E O 1
ATOM 1530 N N . LEU B 2 40 ? 39.721 27.568 21.144 1.00 14.56 89 LEU E N 1
ATOM 1531 C CA . LEU B 2 40 ? 40.263 26.874 19.988 1.00 13.51 89 LEU E CA 1
ATOM 1532 C C . LEU B 2 40 ? 41.643 27.458 19.724 1.00 13.20 89 LEU E C 1
ATOM 1533 O O . LEU B 2 40 ? 41.820 28.672 19.727 1.00 13.65 89 LEU E O 1
ATOM 1538 N N . GLN B 2 41 ? 42.626 26.593 19.549 1.00 13.28 90 GLN E N 1
ATOM 1539 C CA . GLN B 2 41 ? 43.959 27.029 19.176 1.00 14.89 90 GLN E CA 1
ATOM 1540 C C . GLN B 2 41 ? 43.995 27.455 17.708 1.00 15.63 90 GLN E C 1
ATOM 1541 O O . GLN B 2 41 ? 43.409 26.802 16.845 1.00 14.85 90 GLN E O 1
ATOM 1547 N N . ASN B 2 42 ? 44.683 28.560 17.421 1.00 16.49 91 ASN E N 1
ATOM 1548 C CA . ASN B 2 42 ? 44.750 29.113 16.079 1.00 17.22 91 ASN E CA 1
ATOM 1549 C C . ASN B 2 42 ? 45.853 28.452 15.248 1.00 17.41 91 ASN E C 1
ATOM 1550 O O . ASN B 2 42 ? 46.856 29.081 14.874 1.00 19.93 91 ASN E O 1
ATO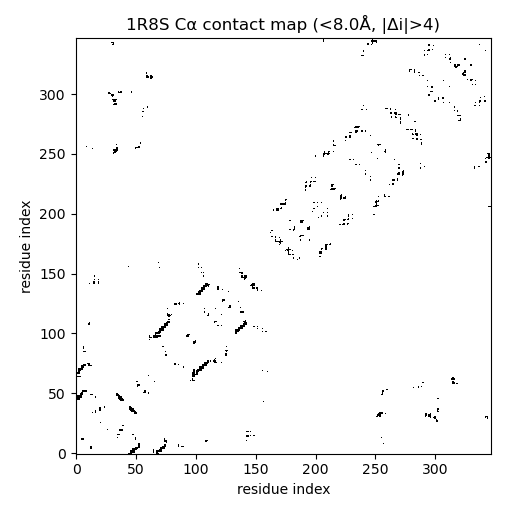M 1555 N N . THR B 2 43 ? 45.669 27.166 14.987 1.00 15.35 92 THR E N 1
ATOM 1556 C CA . THR B 2 43 ? 46.514 26.435 14.062 1.00 14.67 92 THR E CA 1
ATOM 1557 C C . THR B 2 43 ? 45.639 25.733 13.054 1.00 13.28 92 THR E C 1
ATOM 1558 O O . THR B 2 43 ? 44.499 25.389 13.355 1.00 12.30 92 THR E O 1
ATOM 1562 N N . PRO B 2 44 ? 46.151 25.512 11.856 1.00 12.78 93 PRO E N 1
ATOM 1563 C CA . PRO B 2 44 ? 45.348 24.819 10.843 1.00 12.32 93 PRO E CA 1
ATOM 1564 C C . PRO B 2 44 ? 44.887 23.464 11.320 1.00 11.74 93 PRO E C 1
ATOM 1565 O O . PRO B 2 44 ? 43.780 23.061 11.025 1.00 10.83 93 PRO E O 1
ATOM 1569 N N . GLU B 2 45 ? 45.721 22.782 12.089 1.00 10.86 94 GLU E N 1
ATOM 1570 C CA . GLU B 2 45 ? 45.405 21.438 12.540 1.00 10.14 94 GLU E CA 1
ATOM 1571 C C . GLU B 2 45 ? 44.282 21.464 13.550 1.00 9.31 94 GLU E C 1
ATOM 1572 O O . GLU B 2 45 ? 43.364 20.644 13.489 1.00 9.78 94 GLU E O 1
ATOM 1578 N N . GLU B 2 46 ? 44.317 22.397 14.496 1.00 9.14 95 GLU E N 1
ATOM 1579 C CA . GLU B 2 46 ? 43.249 22.462 15.485 1.00 9.11 95 GLU E CA 1
ATOM 1580 C C . GLU B 2 46 ? 41.919 22.943 14.895 1.00 8.77 95 GLU E C 1
ATOM 1581 O O . GLU B 2 46 ? 40.862 22.415 15.236 1.00 9.50 95 GLU E O 1
ATOM 1587 N N . ILE B 2 47 ? 41.979 23.885 13.965 1.00 8.74 96 ILE E N 1
ATOM 1588 C CA . ILE B 2 47 ? 40.766 24.323 13.303 1.00 7.57 96 ILE E CA 1
ATOM 1589 C C . ILE B 2 47 ? 40.184 23.155 12.493 1.00 7.53 96 ILE E C 1
ATOM 1590 O O . ILE B 2 47 ? 38.978 22.908 12.496 1.00 7.90 96 ILE E O 1
ATOM 1595 N N . ALA B 2 48 ? 41.038 22.433 11.768 1.00 8.21 97 ALA E N 1
ATOM 1596 C CA . ALA B 2 48 ? 40.583 21.288 10.996 1.00 8.29 97 ALA E CA 1
ATOM 1597 C C . ALA B 2 48 ? 39.918 20.234 11.875 1.00 8.50 97 ALA E C 1
ATOM 1598 O O . ALA B 2 48 ? 38.898 19.657 11.491 1.00 8.66 97 ALA E O 1
ATOM 1600 N N . ARG B 2 49 ? 40.523 19.927 13.019 1.00 9.38 98 ARG E N 1
ATOM 1601 C CA . ARG B 2 49 ? 39.964 18.938 13.943 1.00 10.52 98 ARG E CA 1
ATOM 1602 C C . ARG B 2 49 ? 38.570 19.367 14.426 1.00 9.43 98 ARG E C 1
ATOM 1603 O O . ARG B 2 49 ? 37.648 18.557 14.520 1.00 10.46 98 ARG E O 1
ATOM 1611 N N . PHE B 2 50 ? 38.430 20.658 14.711 1.00 8.45 99 PHE E N 1
ATOM 1612 C CA . PHE B 2 50 ? 37.153 21.252 15.109 1.00 9.05 99 PHE E CA 1
ATOM 1613 C C . PHE B 2 50 ? 36.099 21.058 14.008 1.00 8.83 99 PHE E C 1
ATOM 1614 O O . PHE B 2 50 ? 34.964 20.666 14.285 1.00 9.49 99 PHE E O 1
ATOM 1622 N N . LEU B 2 51 ? 36.469 21.326 12.762 1.00 8.39 100 LEU E N 1
ATOM 1623 C CA . LEU B 2 51 ? 35.557 21.203 11.639 1.00 8.80 100 LEU E CA 1
ATOM 1624 C C . LEU B 2 51 ? 35.227 19.759 11.330 1.00 9.10 100 LEU E C 1
ATOM 1625 O O . LEU B 2 51 ? 34.084 19.462 10.985 1.00 9.39 100 LEU E O 1
ATOM 1630 N N . TYR B 2 52 ? 36.205 18.860 11.469 1.00 9.03 101 TYR E N 1
ATOM 1631 C CA . TYR B 2 52 ? 35.982 17.451 11.195 1.00 10.02 101 TYR E CA 1
ATOM 1632 C C . TYR B 2 52 ? 35.032 16.835 12.229 1.00 10.84 101 TYR E C 1
ATOM 1633 O O . TYR B 2 52 ? 34.158 16.044 11.867 1.00 12.20 101 TYR E O 1
ATOM 1642 N N . LYS B 2 53 ? 35.194 17.203 13.496 1.00 10.13 102 LYS E N 1
ATOM 1643 C CA . LYS B 2 53 ? 34.247 16.761 14.529 1.00 11.55 102 LYS E CA 1
ATOM 1644 C C . LYS B 2 53 ? 32.866 17.345 14.226 1.00 11.98 102 LYS E C 1
ATOM 1645 O O . LYS B 2 53 ? 31.856 16.655 14.291 1.00 13.12 102 LYS E O 1
ATOM 1651 N N . GLY B 2 54 ? 32.827 18.636 13.887 1.00 11.44 103 GLY E N 1
ATOM 1652 C CA . GLY B 2 54 ? 31.617 19.262 13.364 1.00 12.02 103 GLY E CA 1
ATOM 1653 C C . GLY B 2 54 ? 30.472 19.422 14.341 1.00 12.32 103 GLY E C 1
ATOM 1654 O O . GLY B 2 54 ? 29.334 19.528 13.900 1.00 12.89 103 GLY E O 1
ATOM 1655 N N . GLU B 2 55 ? 30.772 19.435 15.637 1.00 12.44 104 GLU E N 1
ATOM 1656 C CA . GLU B 2 55 ? 29.736 19.470 16.680 1.00 13.59 104 GLU E CA 1
ATOM 1657 C C . GLU B 2 55 ? 28.922 20.775 16.645 1.00 13.31 104 GLU E C 1
ATOM 1658 O O . GLU B 2 55 ? 29.465 21.851 16.840 1.00 13.87 104 GLU E O 1
ATOM 1664 N N . GLY B 2 56 ? 27.639 20.656 16.341 1.00 13.45 105 GLY E N 1
ATOM 1665 C CA . GLY B 2 56 ? 26.779 21.828 16.275 1.00 12.92 105 GLY E CA 1
ATOM 1666 C C . GLY B 2 56 ? 27.058 22.779 15.130 1.00 12.86 105 GLY E C 1
ATOM 1667 O O . GLY B 2 56 ? 26.603 23.925 15.164 1.00 13.48 105 GLY E O 1
ATOM 1668 N N . LEU B 2 57 ? 27.774 22.307 14.116 1.00 11.28 106 LEU E N 1
ATOM 1669 C CA . LEU B 2 57 ? 28.129 23.108 12.956 1.00 10.95 106 LEU E CA 1
ATOM 1670 C C . LEU B 2 57 ? 27.338 22.712 11.737 1.00 11.42 106 LEU E C 1
ATOM 1671 O O . LEU B 2 57 ? 27.158 21.513 11.421 1.00 13.44 106 LEU E O 1
ATOM 1676 N N . ASN B 2 58 ? 26.926 23.717 10.999 1.00 10.49 107 ASN E N 1
ATOM 1677 C CA . ASN B 2 58 ? 26.257 23.528 9.723 1.00 11.52 107 ASN E CA 1
ATOM 1678 C C . ASN B 2 58 ? 27.267 23.139 8.655 1.00 11.43 107 ASN E C 1
ATOM 1679 O O . ASN B 2 58 ? 28.269 23.798 8.484 1.00 10.89 107 ASN E O 1
ATOM 1688 N N . LYS B 2 59 ? 26.982 22.071 7.936 1.00 11.22 108 LYS E N 1
ATOM 1689 C CA . LYS B 2 59 ? 27.913 21.604 6.918 1.00 10.25 108 LYS E CA 1
ATOM 1690 C C . LYS B 2 59 ? 28.075 22.584 5.767 1.00 10.29 108 LYS E C 1
ATOM 1691 O O . LYS B 2 59 ? 29.130 22.574 5.132 1.00 9.69 108 LYS E O 1
ATOM 1697 N N . THR B 2 60 ? 27.069 23.418 5.468 1.00 11.25 109 THR E N 1
ATOM 1698 C CA . THR B 2 60 ? 27.271 24.486 4.497 1.00 11.91 109 THR E CA 1
ATOM 1699 C C . THR B 2 60 ? 28.337 25.475 4.980 1.00 10.68 109 THR E C 1
ATOM 1700 O O . THR B 2 60 ? 29.205 25.867 4.212 1.00 10.84 109 THR E O 1
ATOM 1704 N N . ALA B 2 61 ? 28.283 25.834 6.255 1.00 10.44 110 ALA E N 1
ATOM 1705 C CA . ALA B 2 61 ? 29.259 26.743 6.841 1.00 10.28 110 ALA E CA 1
ATOM 1706 C C . ALA B 2 61 ? 30.659 26.127 6.828 1.00 9.84 110 ALA E C 1
ATOM 1707 O O . ALA B 2 61 ? 31.631 26.798 6.500 1.00 9.96 110 ALA E O 1
ATOM 1709 N N . ILE B 2 62 ? 30.761 24.848 7.139 1.00 9.04 111 ILE E N 1
ATOM 1710 C CA . ILE B 2 62 ? 32.058 24.167 7.093 1.00 8.26 111 ILE E CA 1
ATOM 1711 C C . ILE B 2 62 ? 32.609 24.243 5.674 1.00 8.80 111 ILE E C 1
ATOM 1712 O O . ILE B 2 62 ? 33.768 24.571 5.454 1.00 8.77 111 ILE E O 1
ATOM 1717 N N . GLY B 2 63 ? 31.798 23.883 4.689 1.00 8.07 112 GLY E N 1
ATOM 1718 C CA . GLY B 2 63 ? 32.211 23.928 3.309 1.00 8.83 112 GLY E CA 1
ATOM 1719 C C . GLY B 2 63 ? 32.634 25.296 2.833 1.00 9.85 112 GLY E C 1
ATOM 1720 O O . GLY B 2 63 ? 33.609 25.442 2.100 1.00 10.47 112 GLY E O 1
ATOM 1721 N N . ASP B 2 64 ? 31.891 26.298 3.257 1.00 10.42 113 ASP E N 1
ATOM 1722 C CA . ASP B 2 64 ? 32.211 27.662 2.888 1.00 11.43 113 ASP E CA 1
ATOM 1723 C C . ASP B 2 64 ? 33.580 28.078 3.444 1.00 10.61 113 ASP E C 1
ATOM 1724 O O . ASP B 2 64 ? 34.394 28.675 2.746 1.00 12.29 113 ASP E O 1
ATOM 1729 N N . TYR B 2 65 ? 33.859 27.700 4.678 1.00 9.90 114 TYR E N 1
ATOM 1730 C CA . TYR B 2 65 ? 35.144 28.005 5.290 1.00 9.28 114 TYR E CA 1
ATOM 1731 C C . TYR B 2 65 ? 36.284 27.301 4.555 1.00 9.26 114 TYR E C 1
ATOM 1732 O O . TYR B 2 65 ? 37.309 27.897 4.228 1.00 9.59 114 TYR E O 1
ATOM 1741 N N . LEU B 2 66 ? 36.113 26.019 4.290 1.00 9.01 115 LEU E N 1
ATOM 1742 C CA . LEU B 2 66 ? 37.127 25.215 3.619 1.00 9.52 115 LEU E CA 1
ATOM 1743 C C . LEU B 2 66 ? 37.371 25.685 2.196 1.00 10.27 115 LEU E C 1
ATOM 1744 O O . LEU B 2 66 ? 38.442 25.420 1.667 1.00 11.12 115 LEU E O 1
ATOM 1749 N N . GLY B 2 67 ? 36.381 26.354 1.619 1.00 10.95 116 GLY E N 1
ATOM 1750 C CA . GLY B 2 67 ? 36.441 26.876 0.263 1.00 12.49 116 GLY E CA 1
ATOM 1751 C C . GLY B 2 67 ? 37.006 28.259 0.067 1.00 14.07 116 GLY E C 1
ATOM 1752 O O . GLY B 2 67 ? 37.064 28.733 -1.082 1.00 14.53 116 GLY E O 1
ATOM 1753 N N . GLU B 2 68 ? 37.386 28.938 1.133 1.00 13.76 117 GLU E N 1
ATOM 1754 C CA . GLU B 2 68 ? 37.928 30.283 0.996 1.00 16.10 117 GLU E CA 1
ATOM 1755 C C . GLU B 2 68 ? 39.346 30.231 0.443 1.00 17.38 117 GLU E C 1
ATOM 1756 O O . GLU B 2 68 ? 40.100 29.332 0.753 1.00 16.41 117 GLU E O 1
ATOM 1762 N N . ARG B 2 69 ? 39.706 31.253 -0.342 1.00 20.37 118 ARG E N 1
ATOM 1763 C CA . ARG B 2 69 ? 40.997 31.295 -1.038 1.00 22.19 118 ARG E CA 1
ATOM 1764 C C . ARG B 2 69 ? 42.216 31.612 -0.138 1.00 22.64 118 ARG E C 1
ATOM 1765 O O A ARG B 2 69 ? 43.362 31.372 -0.528 0.50 24.06 118 ARG E O 1
ATOM 1766 O O B ARG B 2 69 ? 43.362 31.373 -0.529 0.50 24.06 118 ARG E O 1
ATOM 1774 N N . GLU B 2 70 ? 41.958 32.100 1.065 1.00 22.28 119 GLU E N 1
ATOM 1775 C CA . GLU B 2 70 ? 42.977 32.619 1.981 1.00 22.35 119 GLU E CA 1
ATOM 1776 C C . GLU B 2 70 ? 43.968 31.528 2.437 1.00 21.24 119 GLU E C 1
ATOM 1777 O O . GLU B 2 70 ? 43.621 30.351 2.491 1.00 19.98 119 GLU E O 1
ATOM 1783 N N . GLU B 2 71 ? 45.197 31.929 2.761 1.00 20.35 120 GLU E N 1
ATOM 1784 C CA . GLU B 2 71 ? 46.273 30.999 3.110 1.00 20.78 120 GLU E CA 1
ATOM 1785 C C . GLU B 2 71 ? 45.888 30.070 4.261 1.00 18.32 120 GLU E C 1
ATOM 1786 O O . GLU B 2 71 ? 46.102 28.852 4.178 1.00 17.97 120 GLU E O 1
ATOM 1792 N N . LEU B 2 72 ? 45.321 30.645 5.317 1.00 16.94 121 LEU E N 1
ATOM 1793 C CA . LEU B 2 72 ? 44.951 29.839 6.484 1.00 16.01 121 LEU E CA 1
ATOM 1794 C C . LEU B 2 72 ? 43.921 28.808 6.074 1.00 14.38 121 LEU E C 1
ATOM 1795 O O . LEU B 2 72 ? 44.029 27.633 6.416 1.00 13.61 121 LEU E O 1
ATOM 1800 N N . ASN B 2 73 ? 42.906 29.248 5.331 1.00 13.15 122 ASN E N 1
ATOM 1801 C CA . ASN B 2 73 ? 41.828 28.335 4.961 1.00 12.20 122 ASN E CA 1
ATOM 1802 C C . ASN B 2 73 ? 42.347 27.189 4.113 1.00 12.01 122 ASN E C 1
ATOM 1803 O O . ASN B 2 73 ? 41.904 26.065 4.261 1.00 11.46 122 ASN E O 1
ATOM 1808 N N . LEU B 2 74 ? 43.301 27.456 3.222 1.00 12.89 123 LEU E N 1
ATOM 1809 C CA . LEU B 2 74 ? 43.883 26.417 2.399 1.00 14.08 123 LEU E CA 1
ATOM 1810 C C . LEU B 2 74 ? 44.652 25.404 3.265 1.00 12.14 123 LEU E C 1
ATOM 1811 O O . LEU B 2 74 ? 44.600 24.209 3.016 1.00 12.84 123 LEU E O 1
ATOM 1816 N N . ALA B 2 75 ? 45.368 25.913 4.258 1.00 12.49 124 ALA E N 1
ATOM 1817 C CA . ALA B 2 75 ? 46.096 25.055 5.197 1.00 11.92 124 ALA E CA 1
ATOM 1818 C C . ALA B 2 75 ? 45.108 24.240 6.043 1.00 11.07 124 ALA E C 1
ATOM 1819 O O . ALA B 2 75 ? 45.312 23.063 6.298 1.00 11.26 124 ALA E O 1
ATOM 1821 N N . VAL B 2 76 ? 43.995 24.840 6.421 1.00 10.23 125 VAL E N 1
ATOM 1822 C CA . VAL B 2 76 ? 42.955 24.097 7.124 1.00 9.62 125 VAL E CA 1
ATOM 1823 C C . VAL B 2 76 ? 42.373 23.009 6.227 1.00 9.23 125 VAL E C 1
ATOM 1824 O O . VAL B 2 76 ? 42.137 21.899 6.666 1.00 9.17 125 VAL E O 1
ATOM 1828 N N . LEU B 2 77 ? 42.124 23.331 4.959 1.00 8.84 126 LEU E N 1
ATOM 1829 C CA . LEU B 2 77 ? 41.626 22.333 4.021 1.00 8.75 126 LEU E CA 1
ATOM 1830 C C . LEU B 2 77 ? 42.552 21.118 3.918 1.00 9.10 126 LEU E C 1
ATOM 1831 O O . LEU B 2 77 ? 42.107 19.980 3.972 1.00 9.62 126 LEU E O 1
ATOM 1836 N N . HIS B 2 78 ? 43.849 21.377 3.815 1.00 10.46 127 HIS E N 1
ATOM 1837 C CA . HIS B 2 78 ? 44.779 20.261 3.732 1.00 12.28 127 HIS E CA 1
ATOM 1838 C C . HIS B 2 78 ? 44.799 19.453 5.023 1.00 10.88 127 HIS E C 1
ATOM 1839 O O . HIS B 2 78 ? 44.778 18.225 4.979 1.00 12.47 127 HIS E O 1
ATOM 1846 N N . ALA B 2 79 ? 44.778 20.138 6.163 1.00 9.89 128 ALA E N 1
ATOM 1847 C CA . ALA B 2 79 ? 44.735 19.422 7.435 1.00 9.28 128 ALA E CA 1
ATOM 1848 C C . ALA B 2 79 ? 43.428 18.636 7.633 1.00 9.72 128 ALA E C 1
ATOM 1849 O O . ALA B 2 79 ? 43.403 17.543 8.198 1.00 9.47 128 ALA E O 1
ATOM 1851 N N . PHE B 2 80 ? 42.325 19.165 7.094 1.00 8.69 129 PHE E N 1
ATOM 1852 C CA . PHE B 2 80 ? 41.027 18.507 7.174 1.00 8.49 129 PHE E CA 1
ATOM 1853 C C . PHE B 2 80 ? 41.011 17.219 6.353 1.00 9.07 129 PHE E C 1
ATOM 1854 O O . PHE B 2 80 ? 40.511 16.191 6.800 1.00 9.11 129 PHE E O 1
ATOM 1862 N N . VAL B 2 81 ? 41.558 17.297 5.138 1.00 9.53 130 VAL E N 1
ATOM 1863 C CA . VAL B 2 81 ? 41.686 16.133 4.296 1.00 11.28 130 VAL E CA 1
ATOM 1864 C C . VAL B 2 81 ? 42.563 15.065 4.967 1.00 10.08 130 VAL E C 1
ATOM 1865 O O . VAL B 2 81 ? 42.247 13.874 4.897 1.00 11.04 130 VAL E O 1
ATOM 1869 N N . ASP B 2 82 ? 43.600 15.505 5.663 1.00 10.64 131 ASP E N 1
ATOM 1870 C CA . ASP B 2 82 ? 44.513 14.588 6.378 1.00 11.00 131 ASP E CA 1
ATOM 1871 C C . ASP B 2 82 ? 43.782 13.781 7.445 1.00 11.29 131 ASP E C 1
ATOM 1872 O O . ASP B 2 82 ? 44.248 12.698 7.816 1.00 11.84 131 ASP E O 1
ATOM 1877 N N . LEU B 2 83 ? 42.691 14.311 7.996 1.00 11.24 132 LEU E N 1
ATOM 1878 C CA . LEU B 2 83 ? 41.902 13.573 8.987 1.00 11.44 132 LEU E CA 1
ATOM 1879 C C . LEU B 2 83 ? 40.985 12.483 8.438 1.00 12.10 132 LEU E C 1
ATOM 1880 O O . LEU B 2 83 ? 40.500 11.626 9.191 1.00 14.33 132 LEU E O 1
ATOM 1885 N N . HIS B 2 84 ? 40.788 12.475 7.124 1.00 11.44 133 HIS E N 1
ATOM 1886 C CA . HIS B 2 84 ? 40.003 11.465 6.470 1.00 11.30 133 HIS E CA 1
ATOM 1887 C C . HIS B 2 84 ? 40.856 10.247 6.154 1.00 11.96 133 HIS E C 1
ATOM 1888 O O . HIS B 2 84 ? 42.003 10.392 5.761 1.00 13.04 133 HIS E O 1
ATOM 1895 N N . GLU B 2 85 ? 40.256 9.090 6.330 1.00 12.60 134 GLU E N 1
ATOM 1896 C CA . GLU B 2 85 ? 40.865 7.815 5.942 1.00 13.16 134 GLU E CA 1
ATOM 1897 C C . GLU B 2 85 ? 40.155 7.294 4.716 1.00 11.76 134 GLU E C 1
ATOM 1898 O O . GLU B 2 85 ? 38.967 6.986 4.789 1.00 12.36 134 GLU E O 1
ATOM 1904 N N . PHE B 2 86 ? 40.875 7.150 3.595 1.00 10.85 135 PHE E N 1
ATOM 1905 C CA . PHE B 2 86 ? 40.298 6.648 2.370 1.00 10.14 135 PHE E CA 1
ATOM 1906 C C . PHE B 2 86 ? 40.828 5.271 1.929 1.00 10.66 135 PHE E C 1
ATOM 1907 O O . PHE B 2 86 ? 40.470 4.825 0.854 1.00 10.85 135 PHE E O 1
ATOM 1915 N N . THR B 2 87 ? 41.602 4.610 2.773 1.00 11.95 136 THR E N 1
ATOM 1916 C CA . THR B 2 87 ? 42.173 3.314 2.406 1.00 12.66 136 THR E CA 1
ATOM 1917 C C . THR B 2 87 ? 41.066 2.288 2.130 1.00 13.24 136 THR E C 1
ATOM 1918 O O . THR B 2 87 ? 40.085 2.201 2.854 1.00 13.00 136 THR E O 1
ATOM 1922 N N . ASP B 2 88 ? 41.262 1.480 1.095 1.00 13.26 137 ASP E N 1
ATOM 1923 C CA . ASP B 2 88 ? 40.347 0.383 0.728 1.00 14.43 137 ASP E CA 1
ATOM 1924 C C . ASP B 2 88 ? 38.991 0.869 0.254 1.00 13.76 137 ASP E C 1
ATOM 1925 O O . ASP B 2 88 ? 37.993 0.157 0.332 1.00 14.81 137 ASP E O 1
ATOM 1930 N N . LEU B 2 89 ? 38.945 2.110 -0.222 1.00 13.02 138 LEU E N 1
ATOM 1931 C CA . LEU B 2 89 ? 37.750 2.647 -0.858 1.00 11.72 138 LEU E CA 1
ATOM 1932 C C . LEU B 2 89 ? 38.032 2.923 -2.302 1.00 12.15 138 LEU E C 1
ATOM 1933 O O . LEU B 2 89 ? 39.133 3.347 -2.645 1.00 12.87 138 LEU E O 1
ATOM 1938 N N . ASN B 2 90 ? 37.047 2.712 -3.162 1.00 11.83 139 ASN E N 1
ATOM 1939 C CA . ASN B 2 90 ? 37.150 3.186 -4.525 1.00 12.33 139 ASN E CA 1
ATOM 1940 C C . ASN B 2 90 ? 36.917 4.693 -4.553 1.00 11.80 139 ASN E C 1
ATOM 1941 O O . ASN B 2 90 ? 36.541 5.295 -3.535 1.00 11.63 139 ASN E O 1
ATOM 1946 N N . LEU B 2 91 ? 37.126 5.317 -5.705 1.00 11.41 140 LEU E N 1
ATOM 1947 C CA . LEU B 2 91 ? 37.135 6.768 -5.774 1.00 10.68 140 LEU E CA 1
ATOM 1948 C C . LEU B 2 91 ? 35.797 7.344 -5.373 1.00 10.79 140 LEU E C 1
ATOM 1949 O O . LEU B 2 91 ? 35.747 8.372 -4.673 1.00 10.33 140 LEU E O 1
ATOM 1954 N N . VAL B 2 92 ? 34.703 6.750 -5.848 1.00 10.98 141 VAL E N 1
ATOM 1955 C CA . VAL B 2 92 ? 33.389 7.279 -5.532 1.00 10.80 141 VAL E CA 1
ATOM 1956 C C . VAL B 2 92 ? 33.053 7.058 -4.055 1.00 10.39 141 VAL E C 1
ATOM 1957 O O . VAL B 2 92 ? 32.541 7.956 -3.401 1.00 10.40 141 VAL E O 1
ATOM 1961 N N . GLN B 2 93 ? 33.374 5.896 -3.506 1.00 10.10 142 GLN E N 1
ATOM 1962 C CA . GLN B 2 93 ? 33.173 5.654 -2.077 1.00 10.56 142 GLN E CA 1
ATOM 1963 C C . GLN B 2 93 ? 33.914 6.693 -1.241 1.00 9.38 142 GLN E C 1
ATOM 1964 O O . GLN B 2 93 ? 33.386 7.194 -0.253 1.00 9.48 142 GLN E O 1
ATOM 1970 N N . ALA B 2 94 ? 35.146 7.006 -1.625 1.00 9.01 143 ALA E N 1
ATOM 1971 C CA . ALA B 2 94 ? 35.942 7.958 -0.882 1.00 8.63 143 ALA E CA 1
ATOM 1972 C C . ALA B 2 94 ? 35.340 9.359 -1.027 1.00 8.46 143 ALA E C 1
ATOM 1973 O O . ALA B 2 94 ? 35.276 10.108 -0.070 1.00 9.23 143 ALA E O 1
ATOM 1975 N N . LEU B 2 95 ? 34.920 9.725 -2.238 1.00 8.53 144 LEU E N 1
ATOM 1976 C CA . LEU B 2 95 ? 34.288 11.017 -2.443 1.00 8.87 144 LEU E CA 1
ATOM 1977 C C . LEU B 2 95 ? 33.007 11.115 -1.618 1.00 8.57 144 LEU E C 1
ATOM 1978 O O . LEU B 2 95 ? 32.697 12.184 -1.086 1.00 9.29 144 LEU E O 1
ATOM 1983 N N . ARG B 2 96 ? 32.224 10.050 -1.524 1.00 8.44 145 ARG E N 1
ATOM 1984 C CA . ARG B 2 96 ? 30.990 10.131 -0.744 1.00 9.44 145 ARG E CA 1
ATOM 1985 C C . ARG B 2 96 ? 31.296 10.410 0.709 1.00 10.00 145 ARG E C 1
ATOM 1986 O O . ARG B 2 96 ? 30.616 11.197 1.349 1.00 11.71 145 ARG E O 1
ATOM 1994 N N . GLN B 2 97 ? 32.332 9.785 1.234 1.00 9.46 146 GLN E N 1
ATOM 1995 C CA . GLN B 2 97 ? 32.747 10.030 2.615 1.00 9.65 146 GLN E CA 1
ATOM 1996 C C . GLN B 2 97 ? 33.218 11.468 2.800 1.00 9.77 146 GLN E C 1
ATOM 1997 O O . GLN B 2 97 ? 32.806 12.178 3.704 1.00 10.24 146 GLN E O 1
ATOM 2003 N N . PHE B 2 98 ? 34.050 11.921 1.893 1.00 8.82 147 PHE E N 1
ATOM 2004 C CA . PHE B 2 98 ? 34.590 13.272 1.972 1.00 8.40 147 PHE E CA 1
ATOM 2005 C C . PHE B 2 98 ? 33.453 14.291 1.898 1.00 8.89 147 PHE E C 1
ATOM 2006 O O . PHE B 2 98 ? 33.367 15.210 2.716 1.00 9.28 147 PHE E O 1
ATOM 2014 N N . LEU B 2 99 ? 32.552 14.111 0.940 1.00 9.16 148 LEU E N 1
ATOM 2015 C CA . LEU B 2 99 ? 31.504 15.091 0.674 1.00 9.78 148 LEU E CA 1
ATOM 2016 C C . LEU B 2 99 ? 30.330 14.950 1.630 1.00 10.16 148 LEU E C 1
ATOM 2017 O O . LEU B 2 99 ? 29.385 15.721 1.535 1.00 11.31 148 LEU E O 1
ATOM 2022 N N . TRP B 2 100 ? 30.385 14.003 2.550 1.00 9.51 149 TRP E N 1
ATOM 2023 C CA . TRP B 2 100 ? 29.435 13.977 3.655 1.00 10.92 149 TRP E CA 1
ATOM 2024 C C . TRP B 2 100 ? 29.907 14.855 4.814 1.00 10.90 149 TRP E C 1
ATOM 2025 O O . TRP B 2 100 ? 29.087 15.304 5.651 1.00 12.35 149 TRP E O 1
ATOM 2036 N N . SER B 2 101 ? 31.208 15.131 4.897 1.00 10.14 150 SER E N 1
ATOM 2037 C CA . SER B 2 101 ? 31.760 15.891 6.021 1.00 9.97 150 SER E CA 1
ATOM 2038 C C . SER B 2 101 ? 31.596 17.401 5.901 1.00 9.18 150 SER E C 1
ATOM 2039 O O . SER B 2 101 ? 31.844 18.143 6.850 1.00 10.03 150 SER E O 1
ATOM 2042 N N . PHE B 2 102 ? 31.177 17.869 4.726 1.00 8.41 151 PHE E N 1
ATOM 2043 C CA . PHE B 2 102 ? 30.914 19.270 4.477 1.00 8.69 151 PHE E CA 1
ATOM 2044 C C . PHE B 2 102 ? 30.078 19.346 3.229 1.00 8.57 151 PHE E C 1
ATOM 2045 O O . PHE B 2 102 ? 30.086 18.399 2.440 1.00 9.64 151 PHE E O 1
ATOM 2053 N N . ARG B 2 103 ? 29.377 20.468 3.030 1.00 8.65 152 ARG E N 1
ATOM 2054 C CA . ARG B 2 103 ? 28.648 20.699 1.794 1.00 10.13 152 ARG E CA 1
ATOM 2055 C C . ARG B 2 103 ? 29.571 21.325 0.771 1.00 9.07 152 ARG E C 1
ATOM 2056 O O . ARG B 2 103 ? 30.092 22.405 0.954 1.00 9.66 152 ARG E O 1
ATOM 2064 N N . LEU B 2 104 ? 29.738 20.627 -0.346 1.00 9.28 153 LEU E N 1
ATOM 2065 C CA . LEU B 2 104 ? 30.576 21.123 -1.426 1.00 9.46 153 LEU E CA 1
ATOM 2066 C C . LEU B 2 104 ? 30.031 22.454 -1.960 1.00 9.53 153 LEU E C 1
ATOM 2067 O O . LEU B 2 104 ? 28.860 22.511 -2.354 1.00 11.16 153 LEU E O 1
ATOM 2072 N N . PRO B 2 105 ? 30.858 23.490 -2.018 1.00 10.32 154 PRO E N 1
ATOM 2073 C CA . PRO B 2 105 ? 30.443 24.731 -2.692 1.00 11.45 154 PRO E CA 1
ATOM 2074 C C . PRO B 2 105 ? 30.194 24.491 -4.164 1.00 10.96 154 PRO E C 1
ATOM 2075 O O . PRO B 2 105 ? 30.596 23.499 -4.742 1.00 11.71 154 PRO E O 1
ATOM 2079 N N . GLY B 2 106 ? 29.500 25.426 -4.797 1.00 11.55 155 GLY E N 1
ATOM 2080 C CA . GLY B 2 106 ? 29.218 25.354 -6.223 1.00 11.08 155 GLY E CA 1
ATOM 2081 C C . GLY B 2 106 ? 30.268 26.020 -7.094 1.00 10.79 155 GLY E C 1
ATOM 2082 O O . GLY B 2 106 ? 30.336 25.704 -8.268 1.00 12.27 155 GLY E O 1
ATOM 2083 N N . LYS B 2 107 ? 31.034 26.953 -6.566 1.00 10.48 156 LYS E N 1
ATOM 2084 C CA . LYS B 2 107 ? 32.012 27.693 -7.391 1.00 10.79 156 LYS E CA 1
ATOM 2085 C C . LYS B 2 107 ? 33.118 26.777 -7.875 1.00 10.42 156 LYS E C 1
ATOM 2086 O O . LYS B 2 107 ? 33.716 26.043 -7.084 1.00 9.23 156 LYS E O 1
ATOM 2092 N N . ALA B 2 108 ? 33.414 26.809 -9.159 1.00 9.31 157 ALA E N 1
ATOM 2093 C CA . ALA B 2 108 ? 34.313 25.831 -9.749 1.00 9.44 157 ALA E CA 1
ATOM 2094 C C . ALA B 2 108 ? 35.697 25.865 -9.139 1.00 9.34 157 ALA E C 1
ATOM 2095 O O . ALA B 2 108 ? 36.317 24.806 -8.991 1.00 9.57 157 ALA E O 1
ATOM 2097 N N . GLN B 2 109 ? 36.233 27.024 -8.790 1.00 9.53 158 GLN E N 1
ATOM 2098 C CA . GLN B 2 109 ? 37.577 27.074 -8.213 1.00 10.04 158 GLN E CA 1
ATOM 2099 C C . GLN B 2 109 ? 37.645 26.528 -6.831 1.00 10.74 158 GLN E C 1
ATOM 2100 O O . GLN B 2 109 ? 38.688 26.006 -6.425 1.00 10.63 158 GLN E O 1
ATOM 2106 N N . LYS B 2 110 ? 36.548 26.597 -6.098 1.00 9.77 159 LYS E N 1
ATOM 2107 C CA . LYS B 2 110 ? 36.486 26.000 -4.780 1.00 9.64 159 LYS E CA 1
ATOM 2108 C C . LYS B 2 110 ? 36.445 24.486 -4.930 1.00 8.73 159 LYS E C 1
ATOM 2109 O O . LYS B 2 110 ? 37.207 23.745 -4.268 1.00 9.30 159 LYS E O 1
ATOM 2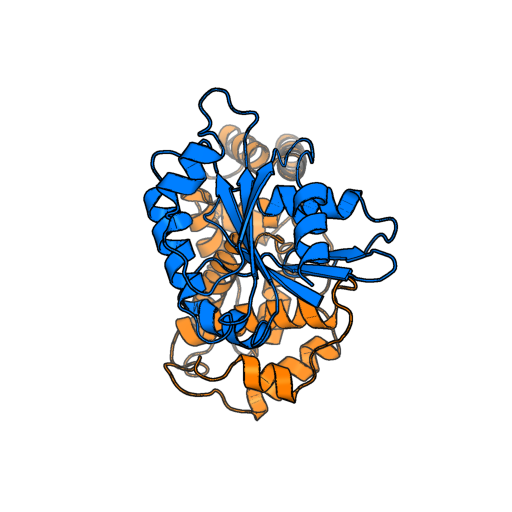115 N N . ILE B 2 111 ? 35.601 24.000 -5.835 1.00 8.90 160 ILE E N 1
ATOM 2116 C CA . ILE B 2 111 ? 35.572 22.574 -6.148 1.00 8.95 160 ILE E CA 1
ATOM 2117 C C . ILE B 2 111 ? 36.942 22.104 -6.599 1.00 8.79 160 ILE E C 1
ATOM 2118 O O . ILE B 2 111 ? 37.405 21.045 -6.174 1.00 8.97 160 ILE E O 1
ATOM 2123 N N . ASP B 2 112 ? 37.636 22.877 -7.421 1.00 8.95 161 ASP E N 1
ATOM 2124 C CA . ASP B 2 112 ? 38.919 22.485 -7.955 1.00 9.37 161 ASP E CA 1
ATOM 2125 C C . ASP B 2 112 ? 39.929 22.290 -6.807 1.00 8.74 161 ASP E C 1
ATOM 2126 O O . ASP B 2 112 ? 40.596 21.238 -6.727 1.00 9.62 161 ASP E O 1
ATOM 2131 N N . ARG B 2 113 ? 40.023 23.255 -5.895 1.00 9.34 162 ARG E N 1
ATOM 2132 C CA . ARG B 2 113 ? 40.986 23.155 -4.805 1.00 9.96 162 ARG E CA 1
ATOM 2133 C C . ARG B 2 113 ? 40.643 21.960 -3.910 1.00 9.40 162 ARG E C 1
ATOM 2134 O O . ARG B 2 113 ? 41.512 21.251 -3.411 1.00 9.68 162 ARG E O 1
ATOM 2142 N N . MET B 2 114 ? 39.376 21.740 -3.686 1.00 8.66 163 MET E N 1
ATOM 2143 C CA . MET B 2 114 ? 38.928 20.633 -2.856 1.00 8.87 163 MET E CA 1
ATOM 2144 C C . MET B 2 114 ? 39.224 19.288 -3.488 1.00 8.79 163 MET E C 1
ATOM 2145 O O . MET B 2 114 ? 39.612 18.344 -2.785 1.00 8.93 163 MET E O 1
ATOM 2150 N N . MET B 2 115 ? 39.037 19.168 -4.787 1.00 8.16 164 MET E N 1
ATOM 2151 C CA . MET B 2 115 ? 39.320 17.915 -5.467 1.00 8.82 164 MET E CA 1
ATOM 2152 C C . MET B 2 115 ? 40.818 17.649 -5.550 1.00 8.80 164 MET E C 1
ATOM 2153 O O . MET B 2 115 ? 41.218 16.488 -5.464 1.00 8.84 164 MET E O 1
ATOM 2158 N N . GLU B 2 116 ? 41.645 18.681 -5.706 1.00 8.76 165 GLU E N 1
ATOM 2159 C CA . GLU B 2 116 ? 43.100 18.475 -5.750 1.00 9.84 165 GLU E CA 1
ATOM 2160 C C . GLU B 2 116 ? 43.579 18.013 -4.370 1.00 9.19 165 GLU E C 1
ATOM 2161 O O . GLU B 2 116 ? 44.376 17.065 -4.260 1.00 9.60 165 GLU E O 1
ATOM 2167 N N . ALA B 2 117 ? 43.074 18.605 -3.300 1.00 9.00 166 ALA E N 1
ATOM 2168 C CA . ALA B 2 117 ? 43.447 18.218 -1.936 1.00 9.19 166 ALA E CA 1
ATOM 2169 C C . ALA B 2 117 ?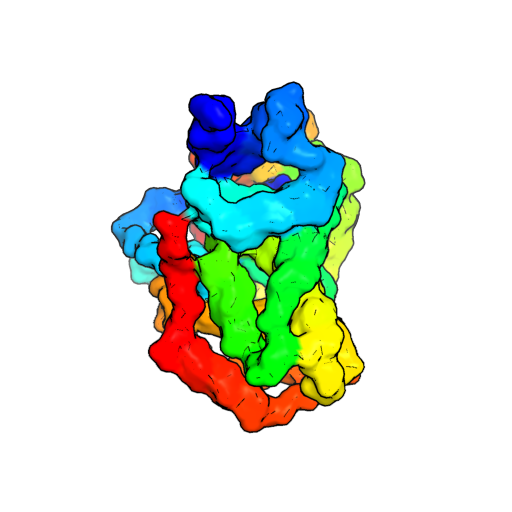 42.980 16.792 -1.655 1.00 8.86 166 ALA E C 1
ATOM 2170 O O . ALA B 2 117 ? 43.734 15.960 -1.114 1.00 9.10 166 ALA E O 1
ATOM 2172 N N . PHE B 2 118 ? 41.745 16.496 -2.004 1.00 7.95 167 PHE E N 1
ATOM 2173 C CA . PHE B 2 118 ? 41.200 15.144 -1.891 1.00 8.42 167 PHE E CA 1
ATOM 2174 C C . PHE B 2 118 ? 42.062 14.128 -2.623 1.00 8.26 167 PHE E C 1
ATOM 2175 O O . PHE B 2 118 ? 42.378 13.072 -2.068 1.00 8.22 167 PHE E O 1
ATOM 2183 N N . ALA B 2 119 ? 42.452 14.441 -3.846 1.00 8.34 168 ALA E N 1
ATOM 2184 C CA . ALA B 2 119 ? 43.152 13.466 -4.669 1.00 8.26 168 ALA E CA 1
ATOM 2185 C C . ALA B 2 119 ? 44.496 13.105 -4.074 1.00 8.70 168 ALA E C 1
ATOM 2186 O O . ALA B 2 119 ? 44.911 11.940 -4.121 1.00 8.29 168 ALA E O 1
ATOM 2188 N N . GLN B 2 120 ? 45.207 14.076 -3.539 1.00 8.63 169 GLN E N 1
ATOM 2189 C CA . GLN B 2 120 ? 46.480 13.820 -2.910 1.00 10.22 169 GLN E CA 1
ATOM 2190 C C . GLN B 2 120 ? 46.304 12.801 -1.786 1.00 9.56 169 GLN E C 1
ATOM 2191 O O . GLN B 2 120 ? 47.098 11.834 -1.669 1.00 9.44 169 GLN E O 1
ATOM 2197 N N . ARG B 2 121 ? 45.274 12.957 -0.970 1.00 8.48 170 ARG E N 1
ATOM 2198 C CA . ARG B 2 121 ? 45.029 12.050 0.141 1.00 8.57 170 ARG E CA 1
ATOM 2199 C C . ARG B 2 121 ? 44.553 10.701 -0.350 1.00 8.20 170 ARG E C 1
ATOM 2200 O O . ARG B 2 121 ? 44.982 9.667 0.163 1.00 8.07 170 ARG E O 1
ATOM 2208 N N . TYR B 2 122 ? 43.677 10.671 -1.327 1.00 8.18 171 TYR E N 1
ATOM 2209 C CA . TYR B 2 122 ? 43.196 9.408 -1.877 1.00 7.33 171 TYR E CA 1
ATOM 2210 C C . TYR B 2 122 ? 44.352 8.554 -2.345 1.00 8.64 171 TYR E C 1
ATOM 2211 O O . TYR B 2 122 ? 44.400 7.360 -2.058 1.00 7.70 171 TYR E O 1
ATOM 2220 N N . CYS B 2 123 ? 45.274 9.161 -3.079 1.00 7.77 172 CYS E N 1
ATOM 2221 C CA . CYS B 2 123 ? 46.392 8.423 -3.664 1.00 8.26 172 CYS E CA 1
ATOM 2222 C C . CYS B 2 123 ? 47.332 7.919 -2.592 1.00 8.57 172 CYS E C 1
ATOM 2223 O O . CYS B 2 123 ? 47.826 6.791 -2.668 1.00 8.91 172 CYS E O 1
ATOM 2226 N N . LEU B 2 124 ? 47.599 8.717 -1.573 1.00 8.86 173 LEU E N 1
ATOM 2227 C CA . LEU B 2 124 ? 48.429 8.281 -0.453 1.00 9.94 173 LEU E CA 1
ATOM 2228 C C . LEU B 2 124 ? 47.792 7.093 0.268 1.00 10.11 173 LEU E C 1
ATOM 2229 O O . LEU B 2 124 ? 48.485 6.149 0.674 1.00 10.27 173 LEU E O 1
ATOM 2234 N N . CYS B 2 125 ? 46.479 7.099 0.403 1.00 9.42 174 CYS E N 1
ATOM 2235 C CA . CYS B 2 125 ? 45.745 6.040 1.093 1.00 9.88 174 CYS E CA 1
ATOM 2236 C C . CYS B 2 125 ? 45.576 4.789 0.236 1.00 10.50 174 CYS E C 1
ATOM 2237 O O . CYS B 2 125 ? 45.394 3.702 0.778 1.00 10.99 174 CYS E O 1
ATOM 2240 N N . ASN B 2 126 ? 45.662 4.941 -1.078 1.00 9.27 175 ASN E N 1
ATOM 2241 C CA . ASN B 2 126 ? 45.481 3.853 -2.030 1.00 9.21 175 ASN E CA 1
ATOM 2242 C C . ASN B 2 126 ? 46.590 3.861 -3.091 1.00 8.66 175 ASN E C 1
ATOM 2243 O O . ASN B 2 126 ? 46.344 4.160 -4.264 1.00 8.39 175 ASN E O 1
ATOM 2248 N N . PRO B 2 127 ? 47.809 3.508 -2.684 1.00 8.46 176 PRO E N 1
ATOM 2249 C CA . PRO B 2 127 ? 48.936 3.576 -3.618 1.00 8.01 176 PRO E CA 1
ATOM 2250 C C . PRO B 2 127 ? 48.725 2.669 -4.819 1.00 8.43 176 PRO E C 1
ATOM 2251 O O . PRO B 2 127 ? 48.230 1.534 -4.685 1.00 8.31 176 PRO E O 1
ATOM 2255 N N . GLY B 2 128 ? 49.098 3.155 -5.991 1.00 8.08 177 GLY E N 1
ATOM 2256 C CA . GLY B 2 128 ? 49.084 2.371 -7.207 1.00 8.12 177 GLY E CA 1
ATOM 2257 C C . GLY B 2 128 ? 47.775 2.357 -7.966 1.00 8.13 177 GLY E C 1
ATOM 2258 O O . GLY B 2 128 ? 47.723 1.941 -9.110 1.00 9.03 177 GLY E O 1
ATOM 2259 N N . VAL B 2 129 ? 46.697 2.845 -7.366 1.00 7.70 178 VAL E N 1
ATOM 2260 C CA . VAL B 2 129 ? 45.417 2.890 -8.061 1.00 8.63 178 VAL E CA 1
ATOM 2261 C C . VAL B 2 129 ? 45.469 3.875 -9.226 1.00 9.04 178 VAL E C 1
ATOM 2262 O O . VAL B 2 129 ? 45.004 3.570 -10.330 1.00 11.11 178 VAL E O 1
ATOM 2266 N N . PHE B 2 130 ? 46.072 5.045 -8.988 1.00 8.70 179 PHE E N 1
ATOM 2267 C CA . PHE B 2 130 ? 46.264 6.065 -10.047 1.00 8.65 179 PHE E CA 1
ATOM 2268 C C . PHE B 2 130 ? 47.737 6.352 -10.221 1.00 9.15 179 PHE E C 1
ATOM 2269 O O . PHE B 2 130 ? 48.498 6.335 -9.261 1.00 10.82 179 PHE E O 1
ATOM 2277 N N . GLN B 2 131 ? 48.139 6.652 -11.451 1.00 10.64 180 GLN E N 1
ATOM 2278 C CA . GLN B 2 131 ? 49.561 6.764 -11.706 1.00 11.77 180 GLN E CA 1
ATOM 2279 C C . GLN B 2 131 ? 50.109 8.128 -11.394 1.00 11.80 180 GLN E C 1
ATOM 2280 O O . GLN B 2 131 ? 51.313 8.315 -11.375 1.00 12.39 180 GLN E O 1
ATOM 2286 N N . SER B 2 132 ? 49.225 9.083 -11.141 1.00 9.94 181 SER E N 1
ATOM 2287 C CA . SER B 2 132 ? 49.640 10.386 -10.649 1.00 9.78 181 SER E CA 1
ATOM 2288 C C . SER B 2 132 ? 48.511 11.009 -9.860 1.00 9.44 181 SER E C 1
ATOM 2289 O O . SER B 2 132 ? 47.333 10.690 -10.084 1.00 9.68 181 SER E O 1
ATOM 2292 N N . THR B 2 133 ? 48.846 11.939 -8.976 1.00 9.93 182 THR E N 1
ATOM 2293 C CA . THR B 2 133 ? 47.816 12.658 -8.268 1.00 9.79 182 THR E CA 1
ATOM 2294 C C . THR B 2 133 ? 47.009 13.498 -9.252 1.00 9.61 182 THR E C 1
ATOM 2295 O O . THR B 2 133 ? 45.802 13.636 -9.098 1.00 9.92 182 THR E O 1
ATOM 2302 N N . ASP B 2 134 ? 47.652 14.042 -10.291 1.00 9.58 183 ASP E N 1
ATOM 2303 C CA . ASP B 2 134 ? 46.916 14.782 -11.325 1.00 9.37 183 ASP E CA 1
ATOM 2304 C C . ASP B 2 134 ? 45.814 13.947 -11.952 1.00 9.01 183 ASP E C 1
ATOM 2305 O O . ASP B 2 134 ? 44.709 14.452 -12.134 1.00 10.29 183 ASP E O 1
ATOM 2310 N N . THR B 2 135 ? 46.100 12.689 -12.259 1.00 8.90 184 THR E N 1
ATOM 2311 C CA . THR B 2 135 ? 45.084 11.827 -12.867 1.00 9.10 184 THR E CA 1
ATOM 2312 C C . THR B 2 135 ? 43.899 11.691 -11.896 1.00 8.50 184 THR E C 1
ATOM 2313 O O . THR B 2 135 ? 42.738 11.794 -12.305 1.00 9.20 184 THR E O 1
ATOM 2317 N N . CYS B 2 136 ? 44.187 11.440 -10.629 1.00 8.49 185 CYS E N 1
ATOM 2318 C CA . CYS B 2 136 ? 43.142 11.304 -9.632 1.00 8.35 185 CYS E CA 1
ATOM 2319 C C . CYS B 2 136 ? 42.329 12.586 -9.465 1.00 8.48 185 CYS E C 1
ATOM 2320 O O . CYS B 2 136 ? 41.106 12.537 -9.365 1.00 8.57 185 CYS E O 1
ATOM 2323 N N . TYR B 2 137 ? 43.003 13.724 -9.425 1.00 7.71 186 TYR E N 1
ATOM 2324 C CA . TYR B 2 137 ? 42.334 15.021 -9.264 1.00 8.20 186 TYR E CA 1
ATOM 2325 C C . TYR B 2 137 ? 41.405 15.288 -10.448 1.00 7.86 186 TYR E C 1
ATOM 2326 O O . TYR B 2 137 ? 40.254 15.665 -10.290 1.00 7.60 186 TYR E O 1
ATOM 2335 N N . VAL B 2 138 ? 41.911 15.079 -11.659 1.00 7.73 187 VAL E N 1
ATOM 2336 C CA . VAL B 2 138 ? 41.113 15.350 -12.853 1.00 7.74 187 VAL E CA 1
ATOM 2337 C C . VAL B 2 138 ? 39.919 14.400 -12.910 1.00 7.76 187 VAL E C 1
ATOM 2338 O O . VAL B 2 138 ? 38.797 14.802 -13.183 1.00 7.98 187 VAL E O 1
ATOM 2342 N N . LEU B 2 139 ? 40.144 13.123 -12.617 1.00 8.45 188 LEU E N 1
ATOM 2343 C CA . LEU B 2 139 ? 39.024 12.170 -12.567 1.00 8.31 188 LEU E CA 1
ATOM 2344 C C . LEU B 2 139 ? 37.988 12.550 -11.498 1.00 8.14 188 LEU E C 1
ATOM 2345 O O . LEU B 2 139 ? 36.787 12.401 -11.697 1.00 8.78 188 LEU E O 1
ATOM 2350 N N . SER B 2 140 ? 38.457 12.991 -10.334 1.00 7.53 189 SER E N 1
ATOM 2351 C CA . SER B 2 140 ? 37.551 13.398 -9.265 1.00 8.41 189 SER E CA 1
ATOM 2352 C C . SER B 2 140 ? 36.695 14.578 -9.726 1.00 8.21 189 SER E C 1
ATOM 2353 O O . SER B 2 140 ? 35.477 14.593 -9.526 1.00 8.12 189 SER E O 1
ATOM 2356 N N . TYR B 2 141 ? 37.315 15.564 -10.365 1.00 7.61 190 TYR E N 1
ATOM 2357 C CA . TYR B 2 141 ? 36.591 16.708 -10.920 1.00 7.33 190 TYR E CA 1
ATOM 2358 C C . TYR B 2 141 ? 35.562 16.235 -11.947 1.00 7.74 190 TYR E C 1
ATOM 2359 O O . TYR B 2 141 ? 34.429 16.699 -11.967 1.00 7.83 190 TYR E O 1
ATOM 2368 N N . SER B 2 142 ? 35.954 15.268 -12.769 1.00 8.42 191 SER E N 1
ATOM 2369 C CA . SER B 2 142 ? 35.084 14.671 -13.753 1.00 8.86 191 SER E CA 1
ATOM 2370 C C . SER B 2 142 ? 33.860 13.999 -13.130 1.00 8.80 191 SER E C 1
ATOM 2371 O O . SER B 2 142 ? 32.754 14.093 -13.651 1.00 8.57 191 SER E O 1
ATOM 2374 N N . VAL B 2 143 ? 34.064 13.321 -12.005 1.00 8.47 192 VAL E N 1
ATOM 2375 C CA . VAL B 2 143 ? 32.984 12.686 -11.273 1.00 8.50 192 VAL E CA 1
ATOM 2376 C C . VAL B 2 143 ? 32.005 13.751 -10.733 1.00 8.59 192 VAL E C 1
ATOM 2377 O O . VAL B 2 143 ? 30.797 13.539 -10.735 1.00 8.97 192 VAL E O 1
ATOM 2381 N N . ILE B 2 144 ? 32.511 14.898 -10.272 1.00 8.28 193 ILE E N 1
ATOM 2382 C CA . ILE B 2 144 ? 31.618 15.988 -9.838 1.00 8.35 193 ILE E CA 1
ATOM 2383 C C . ILE B 2 144 ? 30.824 16.516 -11.038 1.00 8.42 193 ILE E C 1
ATOM 2384 O O . ILE B 2 144 ? 29.628 16.788 -10.934 1.00 8.51 193 ILE E O 1
ATOM 2389 N N . MET B 2 145 ? 31.484 16.664 -12.180 1.00 7.95 194 MET E N 1
ATOM 2390 C CA . MET B 2 145 ? 30.805 17.038 -13.415 1.00 8.04 194 MET E CA 1
ATOM 2391 C C . MET B 2 145 ? 29.721 16.038 -13.748 1.00 8.60 194 MET E C 1
ATOM 2392 O O . MET B 2 145 ? 28.606 16.445 -14.138 1.00 8.36 194 MET E O 1
ATOM 2397 N N . LEU B 2 146 ? 30.010 14.753 -13.614 1.00 8.51 195 LEU E N 1
ATOM 2398 C CA . LEU B 2 146 ? 28.995 13.719 -13.884 1.00 8.40 195 LEU E CA 1
ATOM 2399 C C . LEU B 2 146 ? 27.823 13.816 -12.933 1.00 9.00 195 LEU E C 1
ATOM 2400 O O . LEU B 2 146 ? 26.679 13.703 -13.353 1.00 9.49 195 LEU E O 1
ATOM 2405 N N . ASN B 2 147 ? 28.061 14.012 -11.642 1.00 8.07 196 ASN E N 1
ATOM 2406 C CA . ASN B 2 147 ? 26.951 14.126 -10.725 1.00 8.51 196 ASN E CA 1
ATOM 2407 C C . ASN B 2 147 ? 26.076 15.316 -11.114 1.00 8.82 196 ASN E C 1
ATOM 2408 O O . ASN B 2 147 ? 24.856 15.258 -11.024 1.00 9.17 196 ASN E O 1
ATOM 2413 N N . THR B 2 148 ? 26.710 16.405 -11.539 1.00 8.59 197 THR E N 1
ATOM 2414 C CA . THR B 2 148 ? 26.007 17.601 -11.985 1.00 8.78 197 THR E CA 1
ATOM 2415 C C . THR B 2 148 ? 25.157 17.313 -13.225 1.00 8.83 197 THR E C 1
ATOM 2416 O O . THR B 2 148 ? 23.974 17.618 -13.248 1.00 9.64 197 THR E O 1
ATOM 2420 N N . ASP B 2 149 ? 25.760 16.680 -14.212 1.00 8.57 198 ASP E N 1
ATOM 2421 C CA . ASP B 2 149 ? 25.064 16.363 -15.455 1.00 9.35 198 ASP E CA 1
ATOM 2422 C C . ASP B 2 149 ? 23.880 15.431 -15.185 1.00 9.81 198 ASP E C 1
ATOM 2423 O O . ASP B 2 149 ? 22.772 15.697 -15.663 1.00 10.25 198 ASP E O 1
ATOM 2428 N N . LEU B 2 150 ? 24.088 14.377 -14.418 1.00 10.34 199 LEU E N 1
ATOM 2429 C CA . LEU B 2 150 ? 23.057 13.362 -14.243 1.00 10.41 199 LEU E CA 1
ATOM 2430 C C . LEU B 2 150 ? 21.936 13.823 -13.315 1.00 10.84 199 LEU E C 1
ATOM 2431 O O . LEU B 2 150 ? 20.786 13.394 -13.500 1.00 12.71 199 LEU E O 1
ATOM 2436 N N . HIS B 2 151 ? 22.245 14.654 -12.327 1.00 10.47 200 HIS E N 1
ATOM 2437 C CA . HIS B 2 151 ? 21.298 14.918 -11.247 1.00 10.72 200 HIS E CA 1
ATOM 2438 C C . HIS B 2 151 ? 20.869 16.367 -11.043 1.00 11.66 200 HIS E C 1
ATOM 2439 O O . HIS B 2 151 ? 19.940 16.626 -10.298 1.00 12.90 200 HIS E O 1
ATOM 2446 N N . ASN B 2 152 ? 21.520 17.318 -11.695 1.00 11.04 201 ASN E N 1
ATOM 2447 C CA . ASN B 2 152 ? 21.078 18.707 -11.630 1.00 11.37 201 ASN E CA 1
ATOM 2448 C C . ASN B 2 152 ? 19.949 18.878 -12.652 1.00 11.80 201 ASN E C 1
ATOM 2449 O O . ASN B 2 152 ? 20.167 18.642 -13.825 1.00 11.51 201 ASN E O 1
ATOM 2454 N N . PRO B 2 153 ? 18.732 19.236 -12.209 1.00 13.50 202 PRO E N 1
ATOM 2455 C CA . PRO B 2 153 ? 17.611 19.344 -13.151 1.00 13.75 202 PRO E CA 1
ATOM 2456 C C . PRO B 2 153 ? 17.782 20.426 -14.210 1.00 13.63 202 PRO E C 1
ATOM 2457 O O . PRO B 2 153 ? 17.087 20.359 -15.222 1.00 14.57 202 PRO E O 1
ATOM 2461 N N . ASN B 2 154 ? 18.687 21.381 -14.000 1.00 12.42 203 ASN E N 1
ATOM 2462 C CA . ASN B 2 154 ? 18.979 22.345 -15.052 1.00 12.27 203 ASN E CA 1
ATOM 2463 C C . ASN B 2 154 ? 19.541 21.675 -16.304 1.00 12.71 203 ASN E C 1
ATOM 2464 O O . ASN B 2 154 ? 19.443 22.241 -17.388 1.00 13.20 203 ASN E O 1
ATOM 2469 N N . VAL B 2 155 ? 20.148 20.495 -16.164 1.00 12.87 204 VAL E N 1
ATOM 2470 C CA . VAL B 2 155 ? 20.745 19.794 -17.284 1.00 14.20 204 VAL E CA 1
ATOM 2471 C C . VAL B 2 155 ? 19.723 18.815 -17.879 1.00 16.91 204 VAL E C 1
ATOM 2472 O O . VAL B 2 155 ? 19.258 17.896 -17.211 1.00 16.34 204 VAL E O 1
ATOM 2476 N N . ARG B 2 156 ? 19.337 19.038 -19.132 1.00 21.14 205 ARG E N 1
ATOM 2477 C CA . ARG B 2 156 ? 18.178 18.331 -19.684 1.00 24.55 205 ARG E CA 1
ATOM 2478 C C . ARG B 2 156 ? 18.466 16.929 -20.208 1.00 26.13 205 ARG E C 1
ATOM 2479 O O . ARG B 2 156 ? 17.801 15.969 -19.806 1.00 27.98 205 ARG E O 1
ATOM 2487 N N . ASP B 2 157 ? 19.414 16.834 -21.141 1.00 27.55 206 ASP E N 1
ATOM 2488 C CA . ASP B 2 157 ? 19.742 15.589 -21.838 1.00 28.19 206 ASP E CA 1
ATOM 2489 C C . ASP B 2 157 ? 20.992 14.914 -21.253 1.00 27.47 206 ASP E C 1
ATOM 2490 O O . ASP B 2 157 ? 22.112 15.167 -21.697 1.00 27.96 206 ASP E O 1
ATOM 2495 N N . LYS B 2 158 ? 20.761 14.022 -20.294 1.00 26.39 207 LYS E N 1
ATOM 2496 C CA . LYS B 2 158 ? 21.823 13.389 -19.510 1.00 25.10 207 LYS E CA 1
ATOM 2497 C C . LYS B 2 158 ? 22.879 12.676 -20.368 1.00 23.90 207 LYS E C 1
ATOM 2498 O O . LYS B 2 158 ? 22.612 12.185 -21.463 1.00 24.12 207 LYS E O 1
ATOM 2504 N N . MET B 2 159 ? 24.079 12.605 -19.818 1.00 21.76 208 MET E N 1
ATOM 2505 C CA . MET B 2 159 ? 25.208 11.923 -20.419 1.00 20.66 208 MET E CA 1
ATOM 2506 C C . MET B 2 159 ? 25.021 10.423 -20.267 1.00 18.95 208 MET E C 1
ATOM 2507 O O . MET B 2 159 ? 24.753 9.942 -19.170 1.00 17.96 208 MET E O 1
ATOM 2512 N N . GLY B 2 160 ? 25.163 9.682 -21.364 1.00 17.86 209 GLY E N 1
ATOM 2513 C CA . GLY B 2 160 ? 25.237 8.236 -21.282 1.00 17.05 209 GLY E CA 1
ATOM 2514 C C . GLY B 2 160 ? 26.648 7.786 -20.921 1.00 16.81 209 GLY E C 1
ATOM 2515 O O . GLY B 2 160 ? 27.582 8.590 -20.925 1.00 15.96 209 GLY E O 1
ATOM 2516 N N . LEU B 2 161 ? 26.804 6.493 -20.660 1.00 16.51 210 LEU E N 1
ATOM 2517 C CA . LEU B 2 161 ? 28.111 5.914 -20.328 1.00 16.52 210 LEU E CA 1
ATOM 2518 C C . LEU B 2 161 ? 29.164 6.203 -21.382 1.00 16.91 210 LEU E C 1
ATOM 2519 O O . LEU B 2 161 ? 30.268 6.603 -21.052 1.00 15.74 210 LEU E O 1
ATOM 2524 N N . GLU B 2 162 ? 28.839 5.981 -22.657 1.00 17.23 211 GLU E N 1
ATOM 2525 C CA . GLU B 2 162 ? 29.798 6.199 -23.734 1.00 18.44 211 GLU E CA 1
ATOM 2526 C C . GLU B 2 162 ? 30.328 7.624 -23.741 1.00 17.91 211 GLU E C 1
ATOM 2527 O O . GLU B 2 162 ? 31.525 7.844 -23.913 1.00 17.69 211 GLU E O 1
ATOM 2533 N N . ARG B 2 163 ? 29.439 8.589 -23.547 1.00 17.75 212 ARG E N 1
ATOM 2534 C CA . ARG B 2 163 ? 29.826 9.991 -23.513 1.00 17.63 212 ARG E CA 1
ATOM 2535 C C . ARG B 2 163 ? 30.719 10.311 -22.289 1.00 16.33 212 ARG E C 1
ATOM 2536 O O . ARG B 2 163 ? 31.644 11.110 -22.394 1.00 17.47 212 ARG E O 1
ATOM 2544 N N . PHE B 2 164 ? 30.440 9.696 -21.149 1.00 15.59 213 PHE E N 1
ATOM 2545 C CA . PHE B 2 164 ? 31.294 9.891 -19.962 1.00 14.09 213 PHE E CA 1
ATOM 2546 C C . PHE B 2 164 ? 32.674 9.278 -20.184 1.00 14.07 213 PHE E C 1
ATOM 2547 O O . PHE B 2 164 ? 33.690 9.879 -19.858 1.00 13.34 213 PHE E O 1
ATOM 2555 N N . VAL B 2 165 ? 32.718 8.094 -20.786 1.00 14.19 214 VAL E N 1
ATOM 2556 C CA . VAL B 2 165 ? 33.998 7.492 -21.113 1.00 14.44 214 VAL E CA 1
ATOM 2557 C C . VAL B 2 165 ? 34.803 8.416 -22.023 1.00 14.47 214 VAL E C 1
ATOM 2558 O O . VAL B 2 165 ? 35.994 8.624 -21.821 1.00 15.14 214 VAL E O 1
ATOM 2562 N N . ALA B 2 166 ? 34.145 8.992 -23.027 1.00 15.30 215 ALA E N 1
ATOM 2563 C CA . ALA B 2 166 ? 34.813 9.881 -23.966 1.00 15.80 215 ALA E CA 1
ATOM 2564 C C . ALA B 2 166 ? 35.304 11.158 -23.318 1.00 16.07 215 ALA E C 1
ATOM 2565 O O . ALA B 2 166 ? 36.356 11.657 -23.669 1.00 17.06 215 ALA E O 1
ATOM 2567 N N . MET B 2 167 ? 34.571 11.651 -22.325 1.00 15.34 216 MET E N 1
ATOM 2568 C CA . MET B 2 167 ? 34.915 12.904 -21.659 1.00 15.09 216 MET E CA 1
ATOM 2569 C C . MET B 2 167 ? 36.269 12.798 -20.957 1.00 13.93 216 MET E C 1
ATOM 2570 O O . MET B 2 167 ? 36.995 13.789 -20.842 1.00 13.78 216 MET E O 1
ATOM 2575 N N . ASN B 2 168 ? 36.594 11.581 -20.519 1.00 12.75 217 ASN E N 1
ATOM 2576 C CA . ASN B 2 168 ? 37.825 11.303 -19.774 1.00 12.02 217 ASN E CA 1
ATOM 2577 C C . ASN B 2 168 ? 39.024 10.869 -20.611 1.00 12.56 217 ASN E C 1
ATOM 2578 O O . ASN B 2 168 ? 40.075 10.566 -20.072 1.00 11.27 217 ASN E O 1
ATOM 2583 N N . ARG B 2 169 ? 38.883 10.829 -21.928 1.00 13.04 218 ARG E N 1
ATOM 2584 C CA . ARG B 2 169 ? 40.015 10.406 -22.725 1.00 13.21 218 ARG E CA 1
ATOM 2585 C C . ARG B 2 169 ? 41.226 11.320 -22.517 1.00 12.33 218 ARG E C 1
ATOM 2586 O O . ARG B 2 169 ? 41.102 12.536 -22.403 1.00 12.26 218 ARG E O 1
ATOM 2594 N N . GLY B 2 170 ? 42.402 10.713 -22.407 1.00 11.42 219 GLY E N 1
ATOM 2595 C CA . GLY B 2 170 ? 43.644 11.459 -22.345 1.00 11.75 219 GLY E CA 1
ATOM 2596 C C . GLY B 2 170 ? 44.120 11.859 -20.969 1.00 11.67 219 GLY E C 1
ATOM 2597 O O . GLY B 2 170 ? 45.249 12.312 -20.829 1.00 12.22 219 GLY E O 1
ATOM 2598 N N . ILE B 2 171 ? 43.281 11.695 -19.941 1.00 11.58 220 ILE E N 1
ATOM 2599 C CA . ILE B 2 171 ? 43.617 12.229 -18.617 1.00 11.74 220 ILE E CA 1
ATOM 2600 C C . ILE B 2 171 ? 44.543 11.357 -17.790 1.00 11.52 220 ILE E C 1
ATOM 2601 O O . ILE B 2 171 ? 44.989 11.761 -16.724 1.00 11.44 220 ILE E O 1
ATOM 2606 N N . ASN B 2 172 ? 44.831 10.148 -18.258 1.00 11.55 221 ASN E N 1
ATOM 2607 C CA . ASN B 2 172 ? 45.765 9.252 -17.589 1.00 11.80 221 ASN E CA 1
ATOM 2608 C C . ASN B 2 172 ? 47.182 9.510 -18.099 1.00 12.15 221 ASN E C 1
ATOM 2609 O O . ASN B 2 172 ? 47.752 8.708 -18.854 1.00 12.51 221 ASN E O 1
ATOM 2614 N N . GLU B 2 173 ? 47.752 10.637 -17.678 1.00 12.38 222 GLU E N 1
ATOM 2615 C CA . GLU B 2 173 ? 49.051 11.119 -18.166 1.00 12.76 222 GLU E CA 1
ATOM 2616 C C . GLU B 2 173 ? 49.192 10.969 -19.682 1.00 12.68 222 GLU E C 1
ATOM 2617 O O . GLU B 2 173 ? 50.164 10.407 -20.190 1.00 14.25 222 GLU E O 1
ATOM 2623 N N . GLY B 2 174 ? 48.174 11.450 -20.391 1.00 12.73 223 GLY E N 1
ATOM 2624 C CA . GLY B 2 174 ? 48.175 11.490 -21.849 1.00 13.31 223 GLY E CA 1
ATOM 2625 C C . GLY B 2 174 ? 47.393 10.346 -22.467 1.00 13.58 223 GLY E C 1
ATOM 2626 O O . GLY B 2 174 ? 46.975 10.428 -23.623 1.00 16.10 223 GLY E O 1
ATOM 2627 N N . GLY B 2 175 ? 47.194 9.276 -21.712 1.00 13.45 224 GLY E N 1
ATOM 2628 C CA . GLY B 2 175 ? 46.448 8.123 -22.179 1.00 13.11 224 GLY E CA 1
ATOM 2629 C C . GLY B 2 175 ? 45.089 7.993 -21.507 1.00 13.38 224 GLY E C 1
ATOM 2630 O O . GLY B 2 175 ? 44.578 8.930 -20.896 1.00 12.45 224 GLY E O 1
ATOM 2631 N N . ASP B 2 176 ? 44.497 6.818 -21.636 1.00 13.73 225 ASP E N 1
ATOM 2632 C CA . ASP B 2 176 ? 43.169 6.559 -21.123 1.00 14.30 225 ASP E CA 1
ATOM 2633 C C . ASP B 2 176 ? 43.184 5.689 -19.882 1.00 13.96 225 ASP E C 1
ATOM 2634 O O . ASP B 2 176 ? 44.102 4.896 -19.655 1.00 14.38 225 ASP E O 1
ATOM 2639 N N . LEU B 2 177 ? 42.161 5.884 -19.059 1.00 13.33 226 LEU E N 1
ATOM 2640 C CA . LEU B 2 177 ? 41.856 5.014 -17.930 1.00 13.64 226 LEU E CA 1
ATOM 2641 C C . LEU B 2 177 ? 41.099 3.775 -18.404 1.00 14.10 226 LEU E C 1
ATOM 2642 O O . LEU B 2 177 ? 40.525 3.779 -19.472 1.00 14.82 226 LEU E O 1
ATOM 2647 N N . PRO B 2 178 ? 41.100 2.710 -17.614 1.00 14.55 227 PRO E N 1
ATOM 2648 C CA . PRO B 2 178 ? 40.346 1.506 -18.001 1.00 14.52 227 PRO E CA 1
ATOM 2649 C C . PRO B 2 178 ? 38.842 1.785 -18.119 1.00 14.75 227 PRO E C 1
ATOM 2650 O O . PRO B 2 178 ? 38.276 2.432 -17.247 1.00 13.82 227 PRO E O 1
ATOM 2654 N N . GLU B 2 179 ? 38.205 1.301 -19.183 1.00 14.85 228 GLU E N 1
ATOM 2655 C CA . GLU B 2 179 ? 36.758 1.468 -19.355 1.00 15.79 228 GLU E CA 1
ATOM 2656 C C . GLU B 2 179 ? 35.970 0.908 -18.169 1.00 15.10 228 GLU E C 1
ATOM 2657 O O . GLU B 2 179 ? 34.990 1.514 -17.726 1.00 14.59 228 GLU E O 1
ATOM 2663 N N . GLU B 2 180 ? 36.412 -0.217 -17.615 1.00 14.95 229 GLU E N 1
ATOM 2664 C CA . GLU B 2 180 ? 35.729 -0.834 -16.499 1.00 14.47 229 GLU E CA 1
ATOM 2665 C C . GLU B 2 180 ? 35.720 0.089 -15.281 1.00 13.87 229 GLU E C 1
ATOM 2666 O O . GLU B 2 180 ? 34.724 0.145 -14.570 1.00 14.26 229 GLU E O 1
ATOM 2672 N N . LEU B 2 181 ? 36.817 0.813 -15.043 1.00 13.15 230 LEU E N 1
ATOM 2673 C CA . LEU B 2 181 ? 36.839 1.774 -13.934 1.00 13.29 230 LEU E CA 1
ATOM 2674 C C . LEU B 2 181 ? 35.801 2.874 -14.140 1.00 12.84 230 LEU E C 1
ATOM 2675 O O . LEU B 2 181 ? 35.018 3.173 -13.253 1.00 12.24 230 LEU E O 1
ATOM 2680 N N . LEU B 2 182 ? 35.794 3.438 -15.336 1.00 12.40 231 LEU E N 1
ATOM 2681 C CA . LEU B 2 182 ? 34.879 4.526 -15.658 1.00 12.41 231 LEU E CA 1
ATOM 2682 C C . LEU B 2 182 ? 33.430 4.055 -15.600 1.00 13.02 231 LEU E C 1
ATOM 2683 O O . LEU B 2 182 ? 32.565 4.767 -15.111 1.00 12.82 231 LEU E O 1
ATOM 2688 N N . ARG B 2 183 ? 33.169 2.830 -16.052 1.00 13.59 232 ARG E N 1
ATOM 2689 C CA . ARG B 2 183 ? 31.825 2.258 -15.953 1.00 13.65 232 ARG E CA 1
ATOM 2690 C C . ARG B 2 183 ? 31.390 2.097 -14.501 1.00 13.15 232 ARG E C 1
ATOM 2691 O O . ARG B 2 183 ? 30.252 2.387 -14.158 1.00 12.41 232 ARG E O 1
ATOM 2699 N N . ASN B 2 184 ? 32.283 1.621 -13.642 1.00 12.82 233 ASN E N 1
ATOM 2700 C CA . ASN B 2 184 ? 31.939 1.406 -12.246 1.00 14.06 233 ASN E CA 1
ATOM 2701 C C . ASN B 2 184 ? 31.613 2.751 -11.556 1.00 13.58 233 ASN E C 1
ATOM 2702 O O . ASN B 2 184 ? 30.659 2.850 -10.805 1.00 13.51 233 ASN E O 1
ATOM 2707 N N . LEU B 2 185 ? 32.366 3.789 -11.885 1.00 13.43 234 LEU E N 1
ATOM 2708 C CA . LEU B 2 185 ? 32.127 5.107 -11.305 1.00 13.15 234 LEU E CA 1
ATOM 2709 C C . LEU B 2 185 ? 30.814 5.677 -11.845 1.00 12.61 234 LEU E C 1
ATOM 2710 O O . LEU B 2 185 ? 30.004 6.174 -11.079 1.00 12.07 234 LEU E O 1
ATOM 2715 N N . TYR B 2 186 ? 30.612 5.579 -13.158 1.00 12.10 235 TYR E N 1
ATOM 2716 C CA . TYR B 2 186 ? 29.395 6.074 -13.804 1.00 11.10 235 TYR E CA 1
ATOM 2717 C C . TYR B 2 186 ? 28.161 5.403 -13.201 1.00 11.52 235 TYR E C 1
ATOM 2718 O O . TYR B 2 186 ? 27.206 6.056 -12.821 1.00 11.40 235 TYR E O 1
ATOM 2727 N N . ASP B 2 1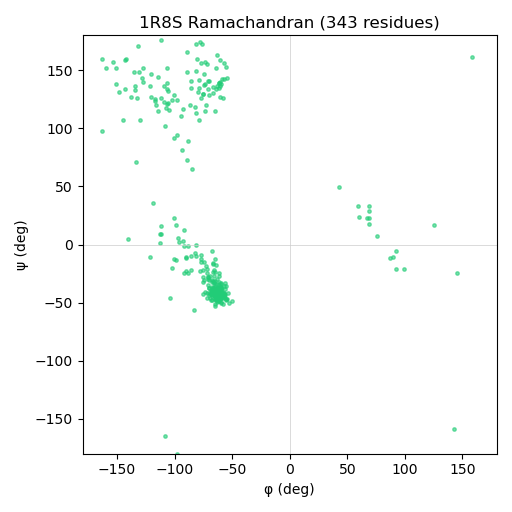87 ? 28.175 4.076 -13.127 1.00 11.89 236 ASP E N 1
ATOM 2728 C CA . ASP B 2 187 ? 27.036 3.364 -12.576 1.00 12.16 236 ASP E CA 1
ATOM 2729 C C . ASP B 2 187 ? 26.718 3.757 -11.136 1.00 12.26 236 ASP E C 1
ATOM 2730 O O . ASP B 2 187 ? 25.548 3.886 -10.765 1.00 12.41 236 ASP E O 1
ATOM 2735 N N . SER B 2 188 ? 27.746 3.970 -10.313 1.00 11.80 237 SER E N 1
ATOM 2736 C CA . SER B 2 188 ? 27.520 4.321 -8.919 1.00 11.88 237 SER E CA 1
ATOM 2737 C C . SER B 2 188 ? 26.835 5.686 -8.788 1.00 11.25 237 SER E C 1
ATOM 2738 O O . SER B 2 188 ? 25.886 5.839 -8.041 1.00 11.84 237 SER E O 1
ATOM 2741 N N . ILE B 2 189 ? 27.326 6.664 -9.547 1.00 11.65 238 ILE E N 1
ATOM 2742 C CA . ILE B 2 189 ? 26.753 8.006 -9.510 1.00 11.44 238 ILE E CA 1
ATOM 2743 C C . ILE B 2 189 ? 25.348 8.016 -10.108 1.00 11.71 238 ILE E C 1
ATOM 2744 O O . ILE B 2 189 ? 24.460 8.679 -9.579 1.00 11.97 238 ILE E O 1
ATOM 2749 N N . ARG B 2 190 ? 25.147 7.284 -11.197 1.00 12.10 239 ARG E N 1
ATOM 2750 C CA . ARG B 2 190 ? 23.821 7.260 -11.814 1.00 13.53 239 ARG E CA 1
ATOM 2751 C C . ARG B 2 190 ? 22.795 6.687 -10.848 1.00 13.99 239 ARG E C 1
ATOM 2752 O O . ARG B 2 190 ? 21.698 7.218 -10.721 1.00 14.63 239 ARG E O 1
ATOM 2760 N N . ASN B 2 191 ? 23.176 5.629 -10.145 1.00 13.89 240 ASN E N 1
ATOM 2761 C CA . ASN B 2 191 ? 22.273 4.947 -9.212 1.00 15.50 240 ASN E CA 1
ATOM 2762 C C . ASN B 2 191 ? 22.033 5.718 -7.913 1.00 15.58 240 ASN E C 1
ATOM 2763 O O . ASN B 2 191 ? 20.958 5.628 -7.319 1.00 16.73 240 ASN E O 1
ATOM 2768 N N . GLU B 2 192 ? 23.029 6.487 -7.467 1.00 14.92 241 GLU E N 1
ATOM 2769 C CA . GLU B 2 192 ? 22.951 7.225 -6.223 1.00 15.04 241 GLU E CA 1
ATOM 2770 C C . GLU B 2 192 ? 23.689 8.565 -6.344 1.00 13.77 241 GLU E C 1
ATOM 2771 O O . GLU B 2 192 ? 24.913 8.578 -6.346 1.00 13.22 241 GLU E O 1
ATOM 2777 N N . PRO B 2 193 ? 22.974 9.676 -6.414 1.00 13.19 242 PRO E N 1
ATOM 2778 C CA . PRO B 2 193 ? 23.654 10.979 -6.408 1.00 12.78 242 PRO E CA 1
ATOM 2779 C C . PRO B 2 193 ? 24.452 11.182 -5.125 1.00 12.65 242 PRO E C 1
ATOM 2780 O O . PRO B 2 193 ? 24.173 10.559 -4.087 1.00 12.24 242 PRO E O 1
ATOM 2784 N N . PHE B 2 194 ? 25.433 12.078 -5.167 1.00 11.15 243 PHE E N 1
ATOM 2785 C CA . PHE B 2 194 ? 26.040 12.527 -3.919 1.00 11.22 243 PHE E CA 1
ATOM 2786 C C . PHE B 2 194 ? 24.924 13.113 -3.047 1.00 12.55 243 PHE E C 1
ATOM 2787 O O . PHE B 2 194 ? 24.193 14.003 -3.472 1.00 13.33 243 PHE E O 1
ATOM 2795 N N . LYS B 2 195 ? 24.808 12.608 -1.823 1.00 14.21 244 LYS E N 1
ATOM 2796 C CA . LYS B 2 195 ? 23.754 13.018 -0.906 1.00 16.75 244 LYS E CA 1
ATOM 2797 C C . LYS B 2 195 ? 23.963 14.441 -0.413 1.00 17.52 244 LYS E C 1
ATOM 2798 O O . LYS B 2 195 ? 25.073 14.841 -0.119 1.00 16.85 244 LYS E O 1
ATOM 2804 N N . ILE B 2 196 ? 22.882 15.205 -0.282 1.00 18.97 245 ILE E N 1
ATOM 2805 C CA . ILE B 2 196 ? 22.998 16.541 0.296 1.00 21.43 245 ILE E CA 1
ATOM 2806 C C . ILE B 2 196 ? 23.211 16.335 1.790 1.00 22.85 245 ILE E C 1
ATOM 2807 O O . ILE B 2 196 ? 22.306 15.801 2.443 1.00 23.41 245 ILE E O 1
ATOM 2812 N N . PRO B 2 197 ? 24.381 16.717 2.328 1.00 24.37 246 PRO E N 1
ATOM 2813 C CA . PRO B 2 197 ? 24.742 16.379 3.708 1.00 26.70 246 PRO E CA 1
ATOM 2814 C C . PRO B 2 197 ? 23.791 16.884 4.768 1.00 29.37 246 PRO E C 1
ATOM 2815 O O . PRO B 2 197 ? 23.273 17.999 4.677 1.00 29.21 246 PRO E O 1
ATOM 2819 N N . GLU B 2 198 ? 23.599 16.046 5.779 1.00 32.10 247 GLU E N 1
ATOM 2820 C CA . GLU B 2 198 ? 22.775 16.376 6.928 1.00 34.32 247 GLU E CA 1
ATOM 2821 C C . GLU B 2 198 ? 23.706 16.638 8.109 1.00 35.45 247 GLU E C 1
ATOM 2822 O O . GLU B 2 198 ? 24.659 15.877 8.342 1.00 34.98 247 GLU E O 1
ATOM 2828 N N . ASP B 2 199 ? 23.429 17.728 8.824 1.00 36.87 248 ASP E N 1
ATOM 2829 C CA . ASP B 2 199 ? 24.152 18.104 10.041 1.00 37.85 248 ASP E CA 1
ATOM 2830 C C . ASP B 2 199 ? 23.177 18.278 11.208 1.00 38.37 248 ASP E C 1
ATOM 2831 O O . ASP B 2 199 ? 22.138 18.939 11.080 1.00 39.24 248 ASP E O 1
#